Protein AF-A0A166DAB7-F1 (afdb_monomer_lite)

Organism: NCBI:txid1759441

Secondary structure (DSSP, 8-state):
----------PPPPP-PPPPP-------------------------------------PPP---------S---HHHHHHHHHHTT--HHHHHHHHHHHTS-HHHHHHHHHHHHHHHHHHHHH-PPP-PPP---HHHHHHHHHHHHHHHH-TT-S-SSSS-TT-HHHHHHHHHHHH-THHHH-HHHHHHHHHHHHHHHHHHHHHHHHHHHHTT-EEETTEEEEEETPPPHHHHHHHHHHTSS--TT-----HHHHHHHHHHHHHHHHSTTSS-TTHHHHHHHHHHHHHHHTTT-HHHHT-

Structure (mmCIF, N/CA/C/O backbone):
data_AF-A0A166DAB7-F1
#
_entry.id   AF-A0A166DAB7-F1
#
loop_
_atom_site.group_PDB
_atom_site.id
_atom_site.type_symbol
_atom_site.label_atom_id
_atom_site.label_alt_id
_atom_site.label_comp_id
_atom_site.label_asym_id
_atom_site.label_entity_id
_atom_site.label_seq_id
_atom_site.pdbx_PDB_ins_code
_atom_site.Cartn_x
_atom_site.Cartn_y
_atom_site.Cartn_z
_atom_site.occupancy
_atom_site.B_iso_or_equiv
_atom_site.auth_seq_id
_atom_site.auth_comp_id
_atom_site.auth_asym_id
_atom_site.auth_atom_id
_atom_site.pdbx_PDB_model_num
ATOM 1 N N . MET A 1 1 ? 28.870 68.381 8.280 1.00 47.88 1 MET A N 1
ATOM 2 C CA . MET A 1 1 ? 28.869 67.192 7.404 1.00 47.88 1 MET A CA 1
ATOM 3 C C . MET A 1 1 ? 29.005 66.021 8.346 1.00 47.88 1 MET A C 1
ATOM 5 O O . MET A 1 1 ? 30.114 65.591 8.625 1.00 47.88 1 MET A O 1
ATOM 9 N N . ASP A 1 2 ? 27.875 65.652 8.939 1.00 45.44 2 ASP A N 1
ATOM 10 C CA . ASP A 1 2 ? 27.768 64.558 9.894 1.00 45.44 2 ASP A CA 1
ATOM 11 C C . ASP A 1 2 ? 27.666 63.255 9.109 1.00 45.44 2 ASP A C 1
ATOM 13 O O . ASP A 1 2 ? 26.839 63.124 8.207 1.00 45.44 2 ASP A O 1
ATOM 17 N N . THR A 1 3 ? 28.579 62.334 9.389 1.00 57.06 3 THR A N 1
ATOM 18 C CA . THR A 1 3 ? 28.579 60.985 8.832 1.00 57.06 3 THR A CA 1
ATOM 19 C C . THR A 1 3 ? 27.852 60.071 9.806 1.00 57.06 3 THR A C 1
ATOM 21 O O . THR A 1 3 ? 28.373 59.788 10.884 1.00 57.06 3 THR A O 1
ATOM 24 N N . ASP A 1 4 ? 26.657 59.636 9.414 1.00 52.59 4 ASP A N 1
ATOM 25 C CA . ASP A 1 4 ? 25.873 58.618 10.107 1.00 52.59 4 ASP A CA 1
ATOM 26 C C . ASP A 1 4 ? 26.609 57.265 10.077 1.00 52.59 4 ASP A C 1
ATOM 28 O O . ASP A 1 4 ? 26.811 56.667 9.017 1.00 52.59 4 ASP A O 1
ATOM 32 N N . GLU A 1 5 ? 27.022 56.786 11.253 1.00 61.44 5 GLU A N 1
ATOM 33 C CA . GLU A 1 5 ? 27.499 55.417 11.470 1.00 61.44 5 GLU A CA 1
ATOM 34 C C . GLU A 1 5 ? 26.301 54.463 11.563 1.00 61.44 5 GLU A C 1
ATOM 36 O O . GLU A 1 5 ? 25.548 54.437 12.539 1.00 61.44 5 GLU A O 1
ATOM 41 N N . GLU A 1 6 ? 26.130 53.656 10.520 1.00 62.88 6 GLU A N 1
ATOM 42 C CA . GLU A 1 6 ? 25.093 52.639 10.409 1.00 62.88 6 GLU A CA 1
ATOM 43 C C . GLU A 1 6 ? 25.428 51.429 11.306 1.00 62.88 6 GLU A C 1
ATOM 45 O O . GLU A 1 6 ? 26.326 50.626 11.036 1.00 62.88 6 GLU A O 1
ATOM 50 N N . TYR A 1 7 ? 24.708 51.306 12.423 1.00 62.16 7 TYR A N 1
ATOM 51 C CA . TYR A 1 7 ? 24.860 50.227 13.400 1.00 62.16 7 TYR A CA 1
ATOM 52 C C . TYR A 1 7 ? 24.259 48.915 12.865 1.00 62.16 7 TYR A C 1
ATOM 54 O O . TYR A 1 7 ? 23.051 48.679 12.936 1.00 62.16 7 TYR A O 1
ATOM 62 N N . VAL A 1 8 ? 25.106 48.025 12.341 1.00 60.22 8 VAL A N 1
ATOM 63 C CA . VAL A 1 8 ? 24.708 46.680 11.892 1.00 60.22 8 VAL A CA 1
ATOM 64 C C . VAL A 1 8 ? 24.470 45.775 13.107 1.00 60.22 8 VAL A C 1
ATOM 66 O O . VAL A 1 8 ? 25.392 45.179 13.670 1.00 60.22 8 VAL A O 1
ATOM 69 N N . GLY A 1 9 ? 23.205 45.656 13.512 1.00 56.91 9 GLY A N 1
ATOM 70 C CA . GLY A 1 9 ? 22.758 44.743 14.562 1.00 56.91 9 GLY A CA 1
ATOM 71 C C . GLY A 1 9 ? 23.006 43.276 14.195 1.00 56.91 9 GLY A C 1
ATOM 72 O O . GLY A 1 9 ? 22.336 42.709 13.331 1.00 56.91 9 GLY A O 1
ATOM 73 N N . ARG A 1 10 ? 23.957 42.629 14.879 1.00 51.72 10 ARG A N 1
ATOM 74 C CA . ARG A 1 10 ? 24.145 41.173 14.819 1.00 51.72 10 ARG A CA 1
ATOM 75 C C . ARG A 1 10 ? 22.967 40.478 15.502 1.00 51.72 10 ARG A C 1
ATOM 77 O O . ARG A 1 10 ? 22.796 40.587 16.713 1.00 51.72 10 ARG A O 1
ATOM 84 N N . SER A 1 11 ? 22.181 39.739 14.721 1.00 62.31 11 SER A N 1
ATOM 85 C CA . SER A 1 11 ? 21.168 38.822 15.251 1.00 62.31 11 SER A CA 1
ATOM 86 C C . SER A 1 11 ? 21.823 37.731 16.113 1.00 62.31 11 SER A C 1
ATOM 88 O O . SER A 1 11 ? 22.851 37.181 15.706 1.00 62.31 11 SER A O 1
ATOM 90 N N . PRO A 1 12 ? 21.254 37.396 17.284 1.00 63.06 12 PRO A N 1
ATOM 91 C CA . PRO A 1 12 ? 21.764 36.328 18.131 1.00 63.06 12 PRO A CA 1
ATOM 92 C C . PRO A 1 12 ? 21.564 34.964 17.4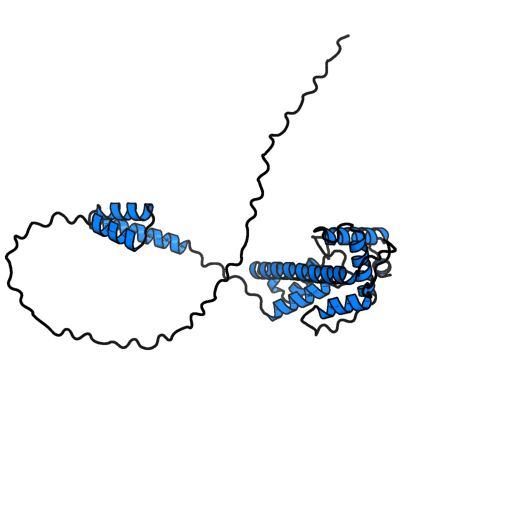60 1.00 63.06 12 PRO A C 1
ATOM 94 O O . PRO A 1 12 ? 20.488 34.648 16.951 1.00 63.06 12 PRO A O 1
ATOM 97 N N . SER A 1 13 ? 22.621 34.153 17.464 1.00 65.62 13 SER A N 1
ATOM 98 C CA . SER A 1 13 ? 22.597 32.784 16.954 1.00 65.62 13 SER A CA 1
ATOM 99 C C . SER A 1 13 ? 21.589 31.923 17.731 1.00 65.62 13 SER A C 1
ATOM 101 O O . SER A 1 13 ? 21.546 32.006 18.962 1.00 65.62 13 SER A O 1
ATOM 103 N N . PRO A 1 14 ? 20.803 31.069 17.052 1.00 65.12 14 PRO A N 1
ATOM 104 C CA . PRO A 1 14 ? 19.869 30.170 17.714 1.00 65.12 14 PRO A CA 1
ATOM 105 C C . PRO A 1 14 ? 20.603 29.124 18.577 1.00 65.12 14 PRO A C 1
ATOM 107 O O . PRO A 1 14 ? 21.706 28.695 18.221 1.00 65.12 14 PRO A O 1
ATOM 110 N N . PRO A 1 15 ? 20.001 28.696 19.702 1.00 61.12 15 PRO A N 1
ATOM 111 C CA . PRO A 1 15 ? 20.591 27.717 20.607 1.00 61.12 15 PRO A CA 1
ATOM 112 C C . PRO A 1 15 ? 20.787 26.369 19.902 1.00 61.12 15 PRO A C 1
ATOM 114 O O . PRO A 1 15 ? 19.860 25.815 19.308 1.00 61.12 15 PRO A O 1
ATOM 117 N N . GLN A 1 16 ? 22.008 25.839 19.979 1.00 58.28 16 GLN A N 1
ATOM 118 C CA . GLN A 1 16 ? 22.336 24.506 19.485 1.00 58.28 16 GLN A CA 1
ATOM 119 C C . GLN A 1 16 ? 21.667 23.452 20.372 1.00 58.28 16 GLN A C 1
ATOM 121 O O . GLN A 1 16 ? 22.007 23.299 21.544 1.00 58.28 16 GLN A O 1
ATOM 126 N N . ILE A 1 17 ? 20.706 22.727 19.802 1.00 57.97 17 ILE A N 1
ATOM 127 C CA . ILE A 1 17 ? 20.101 21.549 20.423 1.00 57.97 17 ILE A CA 1
ATOM 128 C C . ILE A 1 17 ? 21.101 20.389 20.271 1.00 57.97 17 ILE A C 1
ATOM 130 O O . ILE A 1 17 ? 21.516 20.111 19.143 1.00 57.97 17 ILE A O 1
ATOM 134 N N . PRO A 1 18 ? 21.515 19.714 21.359 1.00 54.66 18 PRO A N 1
ATOM 135 C CA . PRO A 1 18 ? 22.407 18.566 21.269 1.00 54.66 18 PRO A CA 1
ATOM 136 C C . PRO A 1 18 ? 21.747 17.438 20.470 1.00 54.66 18 PRO A C 1
ATOM 138 O O . PRO A 1 18 ? 20.581 17.102 20.681 1.00 54.66 18 PRO A O 1
ATOM 141 N N . ALA A 1 19 ? 22.512 16.868 19.538 1.00 47.38 19 ALA A N 1
ATOM 142 C CA . ALA A 1 19 ? 22.108 15.731 18.727 1.00 47.38 19 ALA A CA 1
ATOM 143 C C . ALA A 1 19 ? 21.716 14.557 19.635 1.00 47.38 19 ALA A C 1
ATOM 145 O O . ALA A 1 19 ? 22.540 14.043 20.393 1.00 47.38 19 ALA A O 1
ATOM 146 N N . ALA A 1 20 ? 20.449 14.149 19.565 1.00 47.34 20 ALA A N 1
ATOM 147 C CA . ALA A 1 20 ? 19.981 12.931 20.199 1.00 47.34 20 ALA A CA 1
ATOM 148 C C . ALA A 1 20 ? 20.721 11.747 19.564 1.00 47.34 20 ALA A C 1
ATOM 150 O O . ALA A 1 20 ? 20.604 11.503 18.365 1.00 47.34 20 ALA A O 1
ATOM 151 N N . SER A 1 21 ? 21.513 11.038 20.366 1.00 50.69 21 SER A N 1
ATOM 152 C CA . SER A 1 21 ? 22.129 9.778 19.976 1.00 50.69 21 SER A CA 1
ATOM 153 C C . SER A 1 21 ? 21.030 8.772 19.639 1.00 50.69 21 SER A C 1
ATOM 155 O O . SER A 1 21 ? 20.206 8.448 20.497 1.00 50.69 21 SER A O 1
ATOM 157 N N . GLU A 1 22 ? 21.025 8.298 18.394 1.00 41.12 22 GLU A N 1
ATOM 158 C CA . GLU A 1 22 ? 20.214 7.177 17.922 1.00 41.12 22 GLU A CA 1
ATOM 159 C C . GLU A 1 22 ? 20.521 5.940 18.773 1.00 41.12 22 GLU A C 1
ATOM 161 O O . GLU A 1 22 ? 21.519 5.247 18.581 1.00 41.12 22 GLU A O 1
ATOM 166 N N . ALA A 1 23 ? 19.658 5.672 19.750 1.00 47.78 23 ALA A N 1
ATOM 167 C CA . ALA A 1 23 ? 19.608 4.380 20.402 1.00 47.78 23 ALA A CA 1
ATOM 168 C C . ALA A 1 23 ? 19.087 3.366 19.374 1.00 47.78 23 ALA A C 1
ATOM 170 O O . ALA A 1 23 ? 17.917 3.401 18.987 1.00 47.78 23 ALA A O 1
ATOM 171 N N . GLN A 1 24 ? 19.976 2.485 18.917 1.00 41.03 24 GLN A N 1
ATOM 172 C CA . GLN A 1 24 ? 19.619 1.273 18.190 1.00 41.03 24 GLN A CA 1
ATOM 173 C C . GLN A 1 24 ? 18.681 0.436 19.069 1.00 41.03 24 GLN A C 1
ATOM 175 O O . GLN A 1 24 ? 19.107 -0.199 20.031 1.00 41.03 24 GLN A O 1
ATOM 180 N N . LEU A 1 25 ? 17.388 0.467 18.749 1.00 42.28 25 LEU A N 1
ATOM 181 C CA . LEU A 1 25 ? 16.420 -0.499 19.251 1.00 42.28 25 LEU A CA 1
ATOM 182 C C . LEU A 1 25 ? 16.575 -1.775 18.428 1.00 42.28 25 LEU A C 1
ATOM 184 O O . LEU A 1 25 ? 16.094 -1.874 17.300 1.00 42.28 25 LEU A O 1
ATOM 188 N N . ASP A 1 26 ? 17.300 -2.719 19.015 1.00 39.75 26 ASP A N 1
ATOM 189 C CA . ASP A 1 26 ? 17.431 -4.098 18.570 1.00 39.75 26 ASP A CA 1
ATOM 190 C C . ASP A 1 26 ? 16.083 -4.814 18.770 1.00 39.75 26 ASP A C 1
ATOM 192 O O . ASP A 1 26 ? 15.707 -5.190 19.882 1.00 39.75 26 ASP A O 1
ATOM 196 N N . PHE A 1 27 ? 15.297 -4.907 17.696 1.00 37.94 27 PHE A N 1
ATOM 197 C CA . PHE A 1 27 ? 14.036 -5.648 17.657 1.00 37.94 27 PHE A CA 1
ATOM 198 C C . PHE A 1 27 ? 14.359 -7.110 17.335 1.00 37.94 27 PHE A C 1
ATOM 200 O O . PHE A 1 27 ? 14.261 -7.551 16.192 1.00 37.94 27 PHE A O 1
ATOM 207 N N . SER A 1 28 ? 14.799 -7.852 18.349 1.00 46.03 28 SER A N 1
ATOM 208 C CA . SER A 1 28 ? 14.914 -9.304 18.263 1.00 46.03 28 SER A CA 1
ATOM 209 C C . SER A 1 28 ? 13.534 -9.947 18.422 1.00 46.03 28 SER A C 1
ATOM 211 O O . SER A 1 28 ? 12.758 -9.629 19.328 1.00 46.03 28 SER A O 1
ATOM 213 N N . ASP A 1 29 ? 13.244 -10.843 17.483 1.00 40.75 29 ASP A N 1
ATOM 214 C CA . ASP A 1 29 ? 12.047 -11.664 17.365 1.00 40.75 29 ASP A CA 1
ATOM 215 C C . ASP A 1 29 ? 11.617 -12.281 18.701 1.00 40.75 29 ASP A C 1
ATOM 217 O O . ASP A 1 29 ? 12.241 -13.198 19.233 1.00 40.75 29 ASP A O 1
ATOM 221 N N . THR A 1 30 ? 10.494 -11.800 19.233 1.00 45.81 30 THR A N 1
ATOM 222 C CA . THR A 1 30 ? 9.748 -12.519 20.265 1.00 45.81 30 THR A CA 1
ATOM 223 C C . THR A 1 30 ? 8.667 -13.327 19.559 1.00 45.81 30 THR A C 1
ATOM 225 O O . THR A 1 30 ? 7.592 -12.817 19.241 1.00 45.81 30 THR A O 1
ATOM 228 N N . GLU A 1 31 ? 8.968 -14.596 19.283 1.00 42.34 31 GLU A N 1
ATOM 229 C CA . GLU A 1 31 ? 7.985 -15.579 18.838 1.00 42.34 31 GLU A CA 1
ATOM 230 C C . GLU A 1 31 ? 6.869 -15.702 19.887 1.00 42.34 31 GLU A C 1
ATOM 232 O O . GLU A 1 31 ? 6.986 -16.390 20.905 1.00 42.34 31 GLU A O 1
ATOM 237 N N . HIS A 1 32 ? 5.744 -15.030 19.646 1.00 41.69 32 HIS A N 1
ATOM 238 C CA . HIS A 1 32 ? 4.522 -15.273 20.395 1.00 41.69 32 HIS A CA 1
ATOM 239 C C . HIS A 1 32 ? 3.917 -16.605 19.948 1.00 41.69 32 HIS A C 1
ATOM 241 O O . HIS A 1 32 ? 3.110 -16.691 19.022 1.00 41.69 32 HIS A O 1
ATOM 247 N N . SER A 1 33 ? 4.328 -17.655 20.661 1.00 45.50 33 SER A N 1
ATOM 248 C CA . SER A 1 33 ? 3.690 -18.966 20.686 1.00 45.50 33 SER A CA 1
ATOM 249 C C . SER A 1 33 ? 2.179 -18.799 20.866 1.00 45.50 33 SER A C 1
ATOM 251 O O . SER A 1 33 ? 1.674 -18.429 21.930 1.00 45.50 33 SER A O 1
ATOM 253 N N . SER A 1 34 ? 1.455 -19.035 19.776 1.00 43.66 34 SER A N 1
ATOM 254 C CA . SER A 1 34 ? 0.002 -18.976 19.714 1.00 43.66 34 SER A CA 1
ATOM 255 C C . SER A 1 34 ? -0.566 -20.187 20.452 1.00 43.66 34 SER A C 1
ATOM 257 O O . SER A 1 34 ? -0.801 -21.241 19.863 1.00 43.66 34 SER A O 1
ATOM 259 N N . ARG A 1 35 ? -0.777 -20.060 21.766 1.00 38.34 35 ARG A N 1
ATOM 260 C CA . ARG A 1 35 ? -1.589 -21.016 22.528 1.00 38.34 35 ARG A CA 1
ATOM 261 C C . ARG A 1 35 ? -3.044 -20.897 22.077 1.00 38.34 35 ARG A C 1
ATOM 263 O O . ARG A 1 35 ? -3.807 -20.082 22.582 1.00 38.34 35 ARG A O 1
ATOM 270 N N . SER A 1 36 ? -3.399 -21.743 21.117 1.00 43.12 36 SER A N 1
ATOM 271 C CA . SER A 1 36 ? -4.766 -22.152 20.806 1.00 43.12 36 SER A CA 1
ATOM 272 C C . SER A 1 36 ? -5.427 -22.695 22.078 1.00 43.12 36 SER A C 1
ATOM 274 O O . SER A 1 36 ? -5.184 -23.837 22.469 1.00 43.12 36 SER A O 1
ATOM 276 N N . LEU A 1 37 ? -6.250 -21.877 22.734 1.00 40.97 37 LEU A N 1
ATOM 277 C CA . LEU A 1 37 ? -7.196 -22.344 23.742 1.00 40.97 37 LEU A CA 1
ATOM 278 C C . LEU A 1 37 ? -8.473 -22.765 23.017 1.00 40.97 37 LEU A C 1
ATOM 280 O O . LEU A 1 37 ? -9.257 -21.937 22.559 1.00 40.97 37 LEU A O 1
ATOM 284 N N . SER A 1 38 ? -8.635 -24.075 22.875 1.00 45.56 38 SER A N 1
ATOM 285 C CA . SER A 1 38 ? -9.865 -24.702 22.408 1.00 45.56 38 SER A CA 1
ATOM 286 C C . SER A 1 38 ? -11.028 -24.369 23.359 1.00 45.56 38 SER A C 1
ATOM 288 O O . SER A 1 38 ? -10.825 -24.352 24.575 1.00 45.56 38 SER A O 1
ATOM 290 N N . PRO A 1 39 ? -12.250 -24.142 22.848 1.00 49.06 39 PRO A N 1
ATOM 291 C CA . PRO A 1 39 ? -13.422 -23.917 23.681 1.00 49.06 39 PRO A CA 1
ATOM 292 C C . PRO A 1 39 ? -13.922 -25.258 24.229 1.00 49.06 39 PRO A C 1
ATOM 294 O O . PRO A 1 39 ? -14.596 -26.024 23.543 1.00 49.06 39 PRO A O 1
ATOM 297 N N . SER A 1 40 ? -13.575 -25.561 25.476 1.00 45.31 40 SER A N 1
ATOM 298 C CA . SER A 1 40 ? -14.168 -26.666 26.227 1.00 45.31 40 SER A CA 1
ATOM 299 C C . SER A 1 40 ? -15.573 -26.283 26.703 1.00 45.31 40 SER A C 1
ATOM 301 O O . SER A 1 40 ? -15.733 -25.514 27.646 1.00 45.31 40 SER A O 1
ATOM 303 N N . HIS A 1 41 ? -16.565 -26.801 25.977 1.00 43.03 41 HIS A N 1
ATOM 304 C CA . HIS A 1 41 ? -17.805 -27.420 26.461 1.00 43.03 41 HIS A CA 1
ATOM 305 C C . HIS A 1 41 ? -18.219 -27.064 27.907 1.00 43.03 41 HIS A C 1
ATOM 307 O O . HIS A 1 41 ? -17.783 -27.692 28.869 1.00 43.03 41 HIS A O 1
ATOM 313 N N . LEU A 1 42 ? -19.109 -26.079 28.050 1.00 45.69 42 LEU A N 1
ATOM 314 C CA . LEU A 1 42 ? -19.932 -25.888 29.247 1.00 45.69 42 LEU A CA 1
ATOM 315 C C . LEU A 1 42 ? -21.240 -26.654 29.040 1.00 45.69 42 LEU A C 1
ATOM 317 O O . LEU A 1 42 ? -22.221 -26.092 28.567 1.00 45.69 42 LEU A O 1
ATOM 321 N N . ASP A 1 43 ? -21.225 -27.944 29.363 1.00 44.94 43 ASP A N 1
ATOM 322 C CA . ASP A 1 43 ? -22.434 -28.725 29.617 1.00 44.94 43 ASP A CA 1
ATOM 323 C C . ASP A 1 43 ? -22.323 -29.329 31.019 1.00 44.94 43 ASP A C 1
ATOM 325 O O . ASP A 1 43 ? -21.289 -29.889 31.381 1.00 44.94 43 ASP A O 1
ATOM 329 N N . GLY A 1 44 ? -23.396 -29.213 31.804 1.00 40.66 44 GLY A N 1
ATOM 330 C CA . GLY A 1 44 ? -23.569 -29.983 33.038 1.00 40.66 44 GLY A CA 1
ATOM 331 C C . GLY A 1 44 ? -23.391 -29.222 34.353 1.00 40.66 44 GLY A C 1
ATOM 332 O O . GLY A 1 44 ? -22.541 -29.575 35.166 1.00 40.66 44 GLY A O 1
ATOM 333 N N . LEU A 1 45 ? -24.272 -28.257 34.643 1.00 43.22 45 LEU A N 1
ATOM 334 C CA . LEU A 1 45 ? -24.602 -27.911 36.033 1.00 43.22 45 LEU A CA 1
ATOM 335 C C . LEU A 1 45 ? -25.483 -29.025 36.625 1.00 43.22 45 LEU A C 1
ATOM 337 O O . LEU A 1 45 ? -26.702 -28.900 36.716 1.00 43.22 45 LEU A O 1
ATOM 341 N N . ALA A 1 46 ? -24.852 -30.136 37.006 1.00 44.44 46 ALA A N 1
ATOM 342 C CA . ALA A 1 46 ? -25.459 -31.122 37.886 1.00 44.44 46 ALA A CA 1
ATOM 343 C C . ALA A 1 46 ? -25.330 -30.627 39.333 1.00 44.44 46 ALA A C 1
ATOM 345 O O . ALA A 1 46 ? -24.237 -30.526 39.890 1.00 44.44 46 ALA A O 1
ATOM 346 N N . VAL A 1 47 ? -26.477 -30.308 39.927 1.00 54.00 47 VAL A N 1
ATOM 347 C CA . VAL A 1 47 ? -26.666 -30.052 41.355 1.00 54.00 47 VAL A CA 1
ATOM 348 C C . VAL A 1 47 ? -26.283 -31.324 42.120 1.00 54.00 47 VAL A C 1
ATOM 350 O O . VAL A 1 47 ? -27.081 -32.250 42.229 1.00 54.00 47 VAL A O 1
ATOM 353 N N . GLN A 1 48 ? -25.051 -31.397 42.628 1.00 44.44 48 GLN A N 1
ATOM 354 C CA . GLN A 1 48 ? -24.678 -32.386 43.637 1.00 44.44 48 GLN A CA 1
ATOM 355 C C . GLN A 1 48 ? -24.932 -31.787 45.018 1.00 44.44 48 GLN A C 1
ATOM 357 O O . GLN A 1 48 ? -24.263 -30.846 45.447 1.00 44.44 48 GLN A O 1
ATOM 362 N N . GLY A 1 49 ? -25.950 -32.334 45.684 1.00 53.81 49 GLY A N 1
ATOM 363 C CA . GLY A 1 49 ? -26.218 -32.105 47.093 1.00 53.81 49 GLY A CA 1
ATOM 364 C C . GLY A 1 49 ? -25.028 -32.565 47.924 1.00 53.81 49 GLY A C 1
ATOM 365 O O . GLY A 1 49 ? -24.659 -33.737 47.900 1.00 53.81 49 GLY A O 1
ATOM 366 N N . LEU A 1 50 ? -24.424 -31.621 48.641 1.00 51.19 50 LEU A N 1
ATOM 367 C CA . LEU A 1 50 ? -23.462 -31.927 49.684 1.00 51.19 50 LEU A CA 1
ATOM 368 C C . LEU A 1 50 ? -24.238 -32.300 50.941 1.00 51.19 50 LEU A C 1
ATOM 370 O O . LEU A 1 50 ? -24.843 -31.461 51.608 1.00 51.19 50 LEU A O 1
ATOM 374 N N . ASP A 1 51 ? -24.219 -33.601 51.185 1.00 46.78 51 ASP A N 1
ATOM 375 C CA . ASP A 1 51 ? -24.677 -34.274 52.382 1.00 46.78 51 ASP A CA 1
ATOM 376 C C . ASP A 1 51 ? -23.831 -33.802 53.579 1.00 46.78 51 ASP A C 1
ATOM 378 O O . ASP A 1 51 ? -22.618 -34.016 53.649 1.00 46.78 51 ASP A O 1
ATOM 382 N N . LEU A 1 52 ? -24.476 -33.081 54.495 1.00 53.38 52 LEU A N 1
ATOM 383 C CA . LEU A 1 52 ? -23.922 -32.624 55.767 1.00 53.38 52 LEU A CA 1
ATOM 384 C C . LEU A 1 52 ? -24.059 -33.760 56.787 1.00 53.38 52 LEU A C 1
ATOM 386 O O . LEU A 1 52 ? -24.893 -33.705 57.689 1.00 53.38 52 LEU A O 1
ATOM 390 N N . SER A 1 53 ? -23.238 -34.800 56.650 1.00 56.06 53 SER A N 1
ATOM 391 C CA . SER A 1 53 ? -23.126 -35.838 57.675 1.00 56.06 53 SER A CA 1
ATOM 392 C C . SER A 1 53 ? -22.157 -35.399 58.772 1.00 56.06 53 SER A C 1
ATOM 394 O O . SER A 1 53 ? -20.933 -35.483 58.652 1.00 56.06 53 SER A O 1
ATOM 396 N N . ASP A 1 54 ? -22.784 -34.894 59.824 1.00 55.84 54 ASP A N 1
ATOM 397 C CA . ASP A 1 54 ? -22.415 -34.909 61.233 1.00 55.84 54 ASP A CA 1
ATOM 398 C C . ASP A 1 54 ? -21.223 -35.822 61.610 1.00 55.84 54 ASP A C 1
ATOM 400 O O . ASP A 1 54 ? -21.247 -37.048 61.488 1.00 55.84 54 ASP A O 1
ATOM 404 N N . SER A 1 55 ? -20.158 -35.207 62.117 1.00 55.22 55 SER A N 1
ATOM 405 C CA . SER A 1 55 ? -19.133 -35.883 62.912 1.00 55.22 55 SER A CA 1
ATOM 406 C C . SER A 1 55 ? -18.723 -34.963 64.048 1.00 55.22 55 SER A C 1
ATOM 408 O O . SER A 1 55 ? -17.680 -34.303 64.032 1.00 55.22 55 SER A O 1
ATOM 410 N N . ALA A 1 56 ? -19.599 -34.930 65.050 1.00 59.03 56 ALA A N 1
ATOM 411 C CA . ALA A 1 56 ? -19.339 -34.432 66.386 1.00 59.03 56 ALA A CA 1
ATOM 412 C C . ALA A 1 56 ? -18.115 -35.136 67.002 1.00 59.03 56 ALA A C 1
ATOM 414 O O . ALA A 1 56 ? -18.207 -36.212 67.593 1.00 59.03 56 ALA A O 1
ATOM 415 N N . ARG A 1 57 ? -16.943 -34.504 66.888 1.00 55.34 57 ARG A N 1
ATOM 416 C CA . ARG A 1 57 ? -15.766 -34.841 67.694 1.00 55.34 57 ARG A CA 1
ATOM 417 C C . ARG A 1 57 ? -15.651 -33.819 68.819 1.00 55.34 57 ARG A C 1
ATOM 419 O O . ARG A 1 57 ? -15.039 -32.766 68.672 1.00 55.34 57 ARG A O 1
ATOM 426 N N . SER A 1 58 ? -16.296 -34.143 69.933 1.00 56.47 58 SER A N 1
ATOM 427 C CA . SER A 1 58 ? -16.270 -33.383 71.180 1.00 56.47 58 SER A CA 1
ATOM 428 C C . SER A 1 58 ? -14.860 -33.380 71.777 1.00 56.47 58 SER A C 1
ATOM 430 O O . SER A 1 58 ? -14.444 -34.342 72.423 1.00 56.47 58 SER A O 1
ATOM 432 N N . THR A 1 59 ? -14.105 -32.305 71.562 1.00 61.47 59 THR A N 1
ATOM 433 C CA . THR A 1 59 ? -12.877 -32.011 72.310 1.00 61.47 59 THR A CA 1
ATOM 434 C C . THR A 1 59 ? -13.234 -31.359 73.655 1.00 61.47 59 THR A C 1
ATOM 436 O O . THR A 1 59 ? -14.010 -30.401 73.670 1.00 61.47 59 THR A O 1
ATOM 439 N N . PRO A 1 60 ? -12.692 -31.832 74.797 1.00 54.72 60 PRO A N 1
ATOM 440 C CA . PRO A 1 60 ? -12.990 -31.264 76.109 1.00 54.72 60 PRO A CA 1
ATOM 441 C C . PRO A 1 60 ? -12.442 -29.841 76.236 1.00 54.72 60 PRO A C 1
ATOM 443 O O . PRO A 1 60 ? -11.270 -29.578 75.964 1.00 54.72 60 PRO A O 1
ATOM 446 N N . GLY A 1 61 ? -13.317 -28.929 76.657 1.00 54.34 61 GLY A N 1
ATOM 447 C CA . GLY A 1 61 ? -13.039 -27.509 76.804 1.00 54.34 61 GLY A CA 1
ATOM 448 C C . GLY A 1 61 ? -12.008 -27.208 77.888 1.00 54.34 61 GLY A C 1
ATOM 449 O O . GLY A 1 61 ? -12.260 -27.377 79.078 1.00 54.34 61 GLY A O 1
ATOM 450 N N . LEU A 1 62 ? -10.876 -26.650 77.464 1.00 52.16 62 LEU A N 1
ATOM 451 C CA . LEU A 1 62 ? -10.094 -25.748 78.297 1.00 52.16 62 LEU A CA 1
ATOM 452 C C . LEU A 1 62 ? -10.838 -24.412 78.336 1.00 52.16 62 LEU A C 1
ATOM 454 O O . LEU A 1 62 ? -10.995 -23.746 77.313 1.00 52.16 62 LEU A O 1
ATOM 458 N N . ILE A 1 63 ? -11.318 -24.052 79.526 1.00 57.16 63 ILE A N 1
ATOM 459 C CA . ILE A 1 63 ? -11.973 -22.780 79.848 1.00 57.16 63 ILE A CA 1
ATOM 460 C C . ILE A 1 63 ? -10.925 -21.669 79.698 1.00 57.16 63 ILE A C 1
ATOM 462 O O . ILE A 1 63 ? -10.283 -21.228 80.647 1.00 57.16 63 ILE A O 1
ATOM 466 N N . GLY A 1 64 ? -10.691 -21.267 78.452 1.00 53.88 64 GLY A N 1
ATOM 467 C CA . GLY A 1 64 ? -9.856 -20.137 78.099 1.00 53.88 64 GLY A CA 1
ATOM 468 C C . GLY A 1 64 ? -10.626 -18.862 78.390 1.00 53.88 64 GLY A C 1
ATOM 469 O O . GLY A 1 64 ? -11.670 -18.613 77.791 1.00 53.88 64 GLY A O 1
ATOM 470 N N . HIS A 1 65 ? -10.111 -18.063 79.320 1.00 55.00 65 HIS A N 1
ATOM 471 C CA . HIS A 1 65 ? -10.598 -16.725 79.625 1.00 55.00 65 HIS A CA 1
ATOM 472 C C . HIS A 1 65 ? -10.977 -15.973 78.343 1.00 55.00 65 HIS A C 1
ATOM 474 O O . HIS A 1 65 ? -10.110 -15.635 77.533 1.00 55.00 65 HIS A O 1
ATOM 480 N N . SER A 1 66 ? -12.276 -15.708 78.180 1.00 55.47 66 SER A N 1
ATOM 481 C CA . SER A 1 66 ? -12.829 -14.866 77.122 1.00 55.47 66 SER A CA 1
ATOM 482 C C . SER A 1 66 ? -12.298 -13.445 77.303 1.00 55.47 66 SER A C 1
ATOM 484 O O . SER A 1 66 ? -12.933 -12.584 77.917 1.00 55.47 66 SER A O 1
ATOM 486 N N . ARG A 1 67 ? -11.082 -13.204 76.803 1.00 62.09 67 ARG A N 1
ATOM 487 C CA . ARG A 1 67 ? -10.522 -11.865 76.662 1.00 62.09 67 ARG A CA 1
ATOM 488 C C . ARG A 1 67 ? -11.492 -11.092 75.784 1.00 62.09 67 ARG A C 1
ATOM 490 O O . ARG A 1 67 ? -11.726 -11.482 74.641 1.00 62.09 67 ARG A O 1
ATOM 497 N N . LYS A 1 68 ? -12.058 -10.013 76.336 1.00 58.97 68 LYS A N 1
ATOM 498 C CA . LYS A 1 68 ? -12.796 -8.991 75.587 1.00 58.97 68 LYS A CA 1
ATOM 499 C C . LYS A 1 68 ? -12.005 -8.712 74.309 1.00 58.97 68 LYS A C 1
ATOM 501 O O . LYS A 1 68 ? -10.883 -8.208 74.386 1.00 58.97 68 LYS A O 1
ATOM 506 N N . ARG A 1 69 ? -12.537 -9.137 73.158 1.00 56.88 69 ARG A N 1
ATOM 507 C CA . ARG A 1 69 ? -11.906 -8.891 71.861 1.00 56.88 69 ARG A CA 1
ATOM 508 C C . ARG A 1 69 ? -11.748 -7.377 71.757 1.00 56.88 69 ARG A C 1
ATOM 510 O O . ARG A 1 69 ? -12.730 -6.653 71.915 1.00 56.88 69 ARG A O 1
ATOM 517 N N . ARG A 1 70 ? -10.505 -6.902 71.608 1.00 59.09 70 ARG A N 1
ATOM 518 C CA . ARG A 1 70 ? -10.241 -5.493 71.291 1.00 59.09 70 ARG A CA 1
ATOM 519 C C . ARG A 1 70 ? -11.092 -5.136 70.072 1.00 59.09 70 ARG A C 1
ATOM 521 O O . ARG A 1 70 ? -11.262 -5.990 69.203 1.00 59.09 70 ARG A O 1
ATOM 528 N N . ALA A 1 71 ? -11.641 -3.920 70.062 1.00 61.47 71 ALA A N 1
ATOM 529 C CA . ALA A 1 71 ? -12.393 -3.375 68.937 1.00 61.47 71 ALA A CA 1
ATOM 530 C C . ALA A 1 71 ? -11.718 -3.792 67.621 1.00 61.47 71 ALA A C 1
ATOM 532 O O . ALA A 1 71 ? -10.500 -3.671 67.505 1.00 61.47 71 ALA A O 1
ATOM 533 N N . ASN A 1 72 ? -12.502 -4.402 66.727 1.00 69.25 72 ASN A N 1
ATOM 534 C CA . ASN A 1 72 ? -12.050 -5.140 65.550 1.00 69.25 72 ASN A CA 1
ATOM 535 C C . ASN A 1 72 ? -11.233 -4.249 64.602 1.00 69.25 72 ASN A C 1
ATOM 537 O O . ASN A 1 72 ? -11.769 -3.688 63.652 1.00 69.25 72 ASN A O 1
ATOM 541 N N . ASP A 1 73 ? -9.935 -4.136 64.855 1.00 85.12 73 ASP A N 1
ATOM 542 C CA . ASP A 1 73 ? -8.998 -3.497 63.945 1.00 85.12 73 ASP A CA 1
ATOM 543 C C . ASP A 1 73 ? -8.849 -4.376 62.694 1.00 85.12 73 ASP A C 1
ATOM 545 O O . ASP A 1 73 ? -8.211 -5.432 62.712 1.00 85.12 73 ASP A O 1
ATOM 549 N N . MET A 1 74 ? -9.507 -3.964 61.611 1.00 90.94 74 MET A N 1
ATOM 550 C CA . MET A 1 74 ? -9.511 -4.670 60.328 1.00 90.94 74 MET A CA 1
ATOM 551 C C . MET A 1 74 ? -8.313 -4.294 59.439 1.00 90.94 74 MET A C 1
ATOM 553 O O . MET A 1 74 ? -8.196 -4.814 58.326 1.00 90.94 74 MET A O 1
ATOM 557 N N . THR A 1 75 ? -7.399 -3.432 59.901 1.00 93.19 75 THR A N 1
ATOM 558 C CA . THR A 1 75 ? -6.279 -2.931 59.084 1.00 93.19 75 THR A CA 1
ATOM 559 C C . THR A 1 75 ? -5.360 -4.053 58.605 1.00 93.19 75 THR A C 1
ATOM 561 O O . THR A 1 75 ? -5.050 -4.119 57.416 1.00 93.19 75 THR A O 1
ATOM 564 N N . GLN A 1 76 ? -4.996 -5.001 59.477 1.00 91.81 76 GLN A N 1
ATOM 565 C CA . GLN A 1 76 ? -4.146 -6.144 59.107 1.00 91.81 76 GLN A CA 1
ATOM 566 C C . GLN A 1 76 ? -4.789 -7.011 58.014 1.00 91.81 76 GLN A C 1
ATOM 568 O O . GLN A 1 76 ? -4.115 -7.449 57.077 1.00 91.81 76 GLN A O 1
ATOM 573 N N . PHE A 1 77 ? -6.103 -7.228 58.110 1.00 91.69 77 PHE A N 1
ATOM 574 C CA . PHE A 1 77 ? -6.858 -7.991 57.119 1.00 91.69 77 PHE A CA 1
ATOM 575 C C . PHE A 1 77 ? -6.939 -7.250 55.777 1.00 91.69 77 PHE A C 1
ATOM 577 O O . PHE A 1 77 ? -6.727 -7.856 54.722 1.00 91.69 77 PHE A O 1
ATOM 584 N N . ALA A 1 78 ? -7.171 -5.934 55.800 1.00 94.00 78 ALA A N 1
ATOM 585 C CA . ALA A 1 78 ? -7.158 -5.101 54.600 1.00 94.00 78 ALA A CA 1
ATOM 586 C C . ALA A 1 78 ? -5.777 -5.051 53.933 1.00 94.00 78 ALA A C 1
ATOM 588 O O . ALA A 1 78 ? -5.690 -5.171 52.712 1.00 94.00 78 ALA A O 1
ATOM 589 N N . GLU A 1 79 ? -4.685 -4.953 54.697 1.00 94.81 79 GLU A N 1
ATOM 590 C CA . GLU A 1 79 ? -3.326 -5.002 54.145 1.00 94.81 79 GLU A CA 1
ATOM 591 C C . GLU A 1 79 ? -2.996 -6.342 53.491 1.00 94.81 79 GLU A C 1
ATOM 593 O O . GLU A 1 79 ? -2.317 -6.386 52.459 1.00 94.81 79 GLU A O 1
ATOM 598 N N . HIS A 1 80 ? -3.425 -7.441 54.110 1.00 93.50 80 HIS A N 1
ATOM 599 C CA . HIS A 1 80 ? -3.263 -8.773 53.543 1.00 93.50 80 HIS A CA 1
ATOM 600 C C . HIS A 1 80 ? -4.069 -8.907 52.242 1.00 93.50 80 HIS A C 1
ATOM 602 O O . HIS A 1 80 ? -3.520 -9.298 51.211 1.00 93.50 80 HIS A O 1
ATOM 608 N N . SER A 1 81 ? -5.331 -8.473 52.251 1.00 91.69 81 SER A N 1
ATOM 609 C CA . SER A 1 81 ? -6.216 -8.504 51.079 1.00 91.69 81 SER A CA 1
ATOM 610 C C . SER A 1 81 ? -5.694 -7.631 49.932 1.00 91.69 81 SER A C 1
ATOM 612 O O . SER A 1 81 ? -5.651 -8.075 48.784 1.00 91.69 81 SER A O 1
ATOM 614 N N . ALA A 1 82 ? -5.206 -6.422 50.231 1.00 93.75 82 ALA A N 1
ATOM 615 C CA . ALA A 1 82 ? -4.613 -5.527 49.240 1.00 93.75 82 ALA A CA 1
ATOM 616 C C . ALA A 1 82 ? -3.372 -6.132 48.573 1.00 93.75 82 ALA A C 1
ATOM 618 O O . ALA A 1 82 ? -3.185 -5.963 47.367 1.00 93.75 82 ALA A O 1
ATOM 619 N N . ARG A 1 83 ? -2.538 -6.854 49.336 1.00 91.75 83 ARG A N 1
ATOM 620 C CA . ARG A 1 83 ? -1.377 -7.578 48.798 1.00 91.75 83 ARG A CA 1
ATOM 621 C C . ARG A 1 83 ? -1.797 -8.739 47.901 1.00 91.75 83 ARG A C 1
ATOM 623 O O . ARG A 1 83 ? -1.252 -8.865 46.808 1.00 91.75 83 ARG A O 1
ATOM 630 N N . ASN A 1 84 ? -2.785 -9.527 48.319 1.00 90.81 84 ASN A N 1
ATOM 631 C CA . ASN A 1 84 ? -3.262 -10.681 47.551 1.00 90.81 84 ASN A CA 1
ATOM 632 C C . ASN A 1 84 ? -3.854 -10.271 46.194 1.00 90.81 84 ASN A C 1
ATOM 634 O O . ASN A 1 84 ? -3.555 -10.895 45.179 1.00 90.81 84 ASN A O 1
ATOM 638 N N . VAL A 1 85 ? -4.626 -9.179 46.157 1.00 93.94 85 VAL A N 1
ATOM 639 C CA . VAL A 1 85 ? -5.219 -8.634 44.917 1.00 93.94 85 VAL A CA 1
ATOM 640 C C . VAL A 1 85 ? -4.240 -7.714 44.166 1.00 93.94 85 VAL A C 1
ATOM 642 O O . VAL A 1 85 ? -4.543 -7.221 43.083 1.00 93.94 85 VAL A O 1
ATOM 645 N N . LYS A 1 86 ? -3.030 -7.500 44.706 1.00 95.50 86 LYS A N 1
ATOM 646 C CA . LYS A 1 86 ? -1.981 -6.641 44.129 1.00 95.50 86 LYS A CA 1
ATOM 647 C C . LYS A 1 86 ? -2.473 -5.212 43.848 1.00 95.50 86 LYS A C 1
ATOM 649 O O . LYS A 1 86 ? -2.185 -4.636 42.798 1.00 95.50 86 LYS A O 1
ATOM 654 N N . LEU A 1 87 ? -3.215 -4.623 44.790 1.00 93.69 87 LEU A N 1
ATOM 655 C CA . LEU A 1 87 ? -3.678 -3.237 44.683 1.00 93.69 87 LEU A CA 1
ATOM 656 C C . LEU A 1 87 ? -2.490 -2.268 44.578 1.00 93.69 87 LEU A C 1
ATOM 658 O O . LEU A 1 87 ? -1.513 -2.367 45.322 1.00 93.69 87 LEU A O 1
ATOM 662 N N . LYS A 1 88 ? -2.601 -1.280 43.679 1.00 97.25 88 LYS A N 1
ATOM 663 C CA . LYS A 1 88 ? -1.640 -0.168 43.574 1.00 97.25 88 LYS A CA 1
ATOM 664 C C . LYS A 1 88 ? -1.582 0.622 44.897 1.00 97.25 88 LYS A C 1
ATOM 666 O O . LYS A 1 88 ? -2.589 0.656 45.609 1.00 97.25 88 LYS A O 1
ATOM 671 N N . PRO A 1 89 ? -0.477 1.333 45.204 1.00 96.75 89 PRO A N 1
ATOM 672 C CA . PRO A 1 89 ? -0.312 2.052 46.474 1.00 96.75 89 PRO A CA 1
ATOM 673 C C . PRO A 1 89 ? -1.485 2.972 46.851 1.00 96.75 89 PRO A C 1
ATOM 675 O O . PRO A 1 89 ? -1.947 2.928 47.986 1.00 96.75 89 PRO A O 1
ATOM 678 N N . HIS A 1 90 ? -2.042 3.720 45.889 1.00 96.31 90 HIS A N 1
ATOM 679 C CA . HIS A 1 90 ? -3.225 4.561 46.119 1.00 96.31 90 HIS A CA 1
ATOM 680 C C . HIS A 1 90 ? -4.468 3.743 46.513 1.00 96.31 90 HIS A C 1
ATOM 682 O O . HIS A 1 90 ? -5.217 4.134 47.402 1.00 96.31 90 HIS A O 1
ATOM 688 N N . GLY A 1 91 ? -4.710 2.603 45.858 1.00 93.56 91 GLY A N 1
ATOM 689 C CA . GLY A 1 91 ? -5.843 1.729 46.182 1.00 93.56 91 GLY A CA 1
ATOM 690 C C . GLY A 1 91 ? -5.690 1.075 47.554 1.00 93.56 91 GLY A C 1
ATOM 691 O O . GLY A 1 91 ? -6.662 0.950 48.291 1.00 93.56 91 GLY A O 1
ATOM 692 N N . ARG A 1 92 ? -4.453 0.725 47.930 1.00 95.88 92 ARG A N 1
ATOM 693 C CA . ARG A 1 92 ? -4.131 0.217 49.269 1.00 95.88 92 ARG A CA 1
ATOM 694 C C . ARG A 1 92 ? -4.384 1.267 50.354 1.00 95.88 92 ARG A C 1
ATOM 696 O O . ARG A 1 92 ? -4.990 0.924 51.362 1.00 95.88 92 ARG A O 1
ATOM 703 N N . ALA A 1 93 ? -3.944 2.512 50.155 1.00 96.81 93 ALA A N 1
ATOM 704 C CA . ALA A 1 93 ? -4.180 3.600 51.109 1.00 96.81 93 ALA A CA 1
ATOM 705 C C . ALA A 1 93 ? -5.684 3.839 51.324 1.00 96.81 93 ALA A C 1
ATOM 707 O O . ALA A 1 93 ? -6.150 3.805 52.459 1.00 96.81 93 ALA A O 1
ATOM 708 N N . ALA A 1 94 ? -6.455 3.936 50.234 1.00 95.31 94 ALA A N 1
ATOM 709 C CA . ALA A 1 94 ? -7.907 4.100 50.298 1.00 95.31 94 ALA A CA 1
ATOM 710 C C . ALA A 1 94 ? -8.614 2.939 51.026 1.00 95.31 94 ALA A C 1
ATOM 712 O O . ALA A 1 94 ? -9.542 3.173 51.795 1.00 95.31 94 ALA A O 1
ATOM 713 N N . LEU A 1 95 ? -8.166 1.691 50.828 1.00 95.69 95 LEU A N 1
ATOM 714 C CA . LEU A 1 95 ? -8.726 0.534 51.533 1.00 95.69 95 LEU A CA 1
ATOM 715 C C . LEU A 1 95 ? -8.420 0.567 53.040 1.00 95.69 95 LEU A C 1
ATOM 717 O O . LEU A 1 95 ? -9.263 0.181 53.845 1.00 95.69 95 LEU A O 1
ATOM 721 N N . LEU A 1 96 ? -7.231 1.031 53.433 1.00 95.88 96 LEU A N 1
ATOM 722 C CA . LEU A 1 96 ? -6.883 1.180 54.848 1.00 95.88 96 LEU A CA 1
ATOM 723 C C . LEU A 1 96 ? -7.679 2.298 55.514 1.00 95.88 96 LEU A C 1
ATOM 725 O O . LEU A 1 96 ? -8.135 2.125 56.642 1.00 95.88 96 LEU A O 1
ATOM 729 N N . ASP A 1 97 ? -7.898 3.409 54.818 1.00 95.69 97 ASP A N 1
ATOM 730 C CA . ASP A 1 97 ? -8.752 4.480 55.326 1.00 95.69 97 ASP A CA 1
ATOM 731 C C . ASP A 1 97 ? -10.213 4.027 55.441 1.00 95.69 97 ASP A C 1
ATOM 733 O O . ASP A 1 97 ? -10.847 4.297 56.457 1.00 95.69 97 ASP A O 1
ATOM 737 N N . PHE A 1 98 ? -10.703 3.212 54.500 1.00 95.75 98 PHE A N 1
ATOM 738 C CA . PHE A 1 98 ? -12.025 2.585 54.587 1.00 95.75 98 PHE A CA 1
ATOM 739 C C . PHE A 1 98 ? -12.204 1.724 55.849 1.00 95.75 98 PHE A C 1
ATOM 741 O O . PHE A 1 98 ? -13.265 1.763 56.467 1.00 95.75 98 PHE A O 1
ATOM 748 N N . THR A 1 99 ? -11.174 0.984 56.286 1.00 95.44 99 THR A N 1
ATOM 749 C CA . THR A 1 99 ? -11.277 0.153 57.506 1.00 95.44 99 THR A CA 1
ATOM 750 C C . THR A 1 99 ? -11.389 0.938 58.809 1.00 95.44 99 THR A C 1
ATOM 752 O O . THR A 1 99 ? -11.788 0.359 59.817 1.00 95.44 99 THR A O 1
ATOM 755 N N . LYS A 1 100 ? -11.039 2.229 58.802 1.00 93.94 100 LYS A N 1
ATOM 756 C CA . LYS A 1 100 ? -11.133 3.104 59.979 1.00 93.94 100 LYS A CA 1
ATOM 757 C C . LYS A 1 100 ? -12.517 3.740 60.133 1.00 93.94 100 LYS A C 1
ATOM 759 O O . LYS A 1 100 ? -12.787 4.306 61.184 1.00 93.94 100 LYS A O 1
ATOM 764 N N . LEU A 1 101 ? -13.349 3.678 59.092 1.00 93.44 101 LEU A N 1
ATOM 765 C CA . LEU A 1 101 ? -14.699 4.238 59.082 1.00 93.44 101 LEU A CA 1
ATOM 766 C C . LEU A 1 101 ? -15.668 3.354 59.869 1.00 93.44 101 LEU A C 1
ATOM 768 O O . LEU A 1 101 ? -15.545 2.124 59.855 1.00 93.44 101 LEU A O 1
ATOM 772 N N . ASP A 1 102 ? -16.680 3.967 60.475 1.00 92.81 102 ASP A N 1
ATOM 773 C CA . ASP A 1 102 ? -17.753 3.230 61.137 1.00 92.81 102 ASP A CA 1
ATOM 774 C C . ASP A 1 102 ? -18.658 2.520 60.117 1.00 92.81 102 ASP A C 1
ATOM 776 O O . ASP A 1 102 ? -18.766 2.901 58.953 1.00 92.81 102 ASP A O 1
ATOM 780 N N . SER A 1 103 ? -19.369 1.473 60.546 1.00 92.62 103 SER A N 1
ATOM 781 C CA . SER A 1 103 ? -20.259 0.693 59.666 1.00 92.62 103 SER A CA 1
ATOM 782 C C . SER A 1 103 ? -21.224 1.531 58.793 1.00 92.62 103 SER A C 1
ATOM 784 O O . SER A 1 103 ? -21.342 1.234 57.600 1.00 92.62 103 SER A O 1
ATOM 786 N N . PRO A 1 104 ? -21.936 2.559 59.308 1.00 93.94 104 PRO A N 1
ATOM 787 C CA . PRO A 1 104 ? -22.747 3.438 58.460 1.00 93.94 104 PRO A CA 1
ATOM 788 C C . PRO A 1 104 ? -21.922 4.231 57.439 1.00 93.94 104 PRO A C 1
ATOM 790 O O . PRO A 1 104 ? -22.334 4.326 56.284 1.00 93.94 104 PRO A O 1
ATOM 793 N N . GLU A 1 105 ? -20.757 4.746 57.823 1.00 91.31 105 GLU A N 1
ATOM 794 C CA . GLU A 1 105 ? -19.869 5.510 56.941 1.00 91.31 105 GLU A CA 1
ATOM 795 C C . GLU A 1 105 ? -19.292 4.630 55.827 1.00 91.31 105 GLU A C 1
ATOM 797 O O . GLU A 1 105 ? -19.265 5.037 54.666 1.00 91.31 105 GLU A O 1
ATOM 802 N N . GLN A 1 106 ? -18.930 3.382 56.141 1.00 94.12 106 GLN A N 1
ATOM 803 C CA . GLN A 1 106 ? -18.501 2.387 55.157 1.00 94.12 106 GLN A CA 1
ATOM 804 C C . GLN A 1 106 ? -19.581 2.135 54.096 1.00 94.12 106 GLN A C 1
ATOM 806 O O . GLN A 1 106 ? -19.277 2.061 52.905 1.00 94.12 106 GLN A O 1
ATOM 811 N N . ARG A 1 107 ? -20.859 2.037 54.493 1.00 95.06 107 ARG A N 1
ATOM 812 C CA . ARG A 1 107 ? -21.968 1.873 53.536 1.00 95.06 107 ARG A CA 1
ATOM 813 C C . ARG A 1 107 ? -22.090 3.070 52.594 1.00 95.06 107 ARG A C 1
ATOM 815 O O . ARG A 1 107 ? -22.239 2.868 51.391 1.00 95.06 107 ARG A O 1
ATOM 822 N N . VAL A 1 108 ? -21.984 4.291 53.122 1.00 91.88 108 VAL A N 1
ATOM 823 C CA . VAL A 1 108 ? -22.012 5.523 52.315 1.00 91.88 108 VAL A CA 1
ATOM 824 C C . VAL A 1 108 ? -20.814 5.579 51.366 1.00 91.88 108 VAL A C 1
ATOM 826 O O . VAL A 1 108 ? -20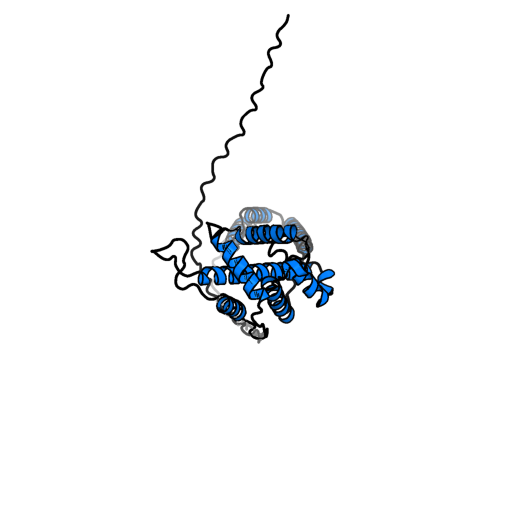.985 5.862 50.182 1.00 91.88 108 VAL A O 1
ATOM 829 N N . PHE A 1 109 ? -19.617 5.239 51.848 1.00 93.88 109 PHE A N 1
ATOM 830 C CA . PHE A 1 109 ? -18.404 5.194 51.032 1.00 93.88 109 PHE A CA 1
ATOM 831 C C . PHE A 1 109 ? -18.531 4.199 49.870 1.00 93.88 109 PHE A C 1
ATOM 833 O O . PHE A 1 109 ? -18.227 4.543 48.727 1.00 93.88 109 PHE A O 1
ATOM 840 N N . MET A 1 110 ? -19.022 2.983 50.135 1.00 96.31 110 MET A N 1
ATOM 841 C CA . MET A 1 110 ? -19.265 1.984 49.087 1.00 96.31 110 MET A CA 1
ATOM 842 C C . MET A 1 110 ? -20.297 2.473 48.069 1.00 96.31 110 MET A C 1
ATOM 844 O O . MET A 1 110 ? -20.059 2.346 46.870 1.00 96.31 110 MET A O 1
ATOM 848 N N . ALA A 1 111 ? -21.407 3.066 48.526 1.00 95.06 111 ALA A N 1
ATOM 849 C CA . ALA A 1 111 ? -22.432 3.615 47.641 1.00 95.06 111 ALA A CA 1
ATOM 850 C C . ALA A 1 111 ? -21.868 4.724 46.735 1.00 95.06 111 ALA A C 1
ATOM 852 O O . ALA A 1 111 ? -22.086 4.695 45.527 1.00 95.06 111 ALA A O 1
ATOM 853 N N . ALA A 1 112 ? -21.073 5.648 47.286 1.00 93.38 112 ALA A N 1
ATOM 854 C CA . ALA A 1 112 ? -20.431 6.714 46.517 1.00 93.38 112 ALA A CA 1
ATOM 855 C C . ALA A 1 112 ? -19.455 6.167 45.460 1.00 93.38 112 ALA A C 1
ATOM 857 O O . ALA A 1 112 ? -19.454 6.614 44.313 1.00 93.38 112 ALA A O 1
ATOM 858 N N . HIS A 1 113 ? -18.641 5.171 45.818 1.00 93.50 113 HIS A N 1
ATOM 859 C CA . HIS A 1 113 ? -17.721 4.537 44.874 1.00 93.50 113 HIS A CA 1
ATOM 860 C C . HIS A 1 113 ? -18.436 3.716 43.796 1.00 93.50 113 HIS A C 1
ATOM 862 O O . HIS A 1 113 ? -17.965 3.694 42.659 1.00 93.50 113 HIS A O 1
ATOM 868 N N . LEU A 1 114 ? -19.559 3.076 44.130 1.00 96.00 114 LEU A N 1
ATOM 869 C CA . LEU A 1 114 ? -20.393 2.358 43.170 1.00 96.00 114 LEU A CA 1
ATOM 870 C C . LEU A 1 114 ? -21.035 3.321 42.163 1.00 96.00 114 LEU A C 1
ATOM 872 O O . LEU A 1 114 ? -20.972 3.060 40.967 1.00 96.00 114 LEU A O 1
ATOM 876 N N . LEU A 1 115 ? -21.565 4.459 42.624 1.00 94.38 115 LEU A N 1
ATOM 877 C CA . LEU A 1 115 ? -22.102 5.507 41.746 1.00 94.38 115 LEU A CA 1
ATOM 878 C C . LEU A 1 115 ? -21.020 6.075 40.823 1.00 94.38 115 LEU A C 1
ATOM 880 O O . LEU A 1 115 ? -21.210 6.132 39.616 1.00 94.38 115 LEU A O 1
ATOM 884 N N . LYS A 1 116 ? -19.834 6.384 41.360 1.00 92.44 116 LYS A N 1
ATOM 885 C CA . LYS A 1 116 ? -18.687 6.825 40.551 1.00 92.44 116 LYS A CA 1
ATOM 886 C C . LYS A 1 116 ? -18.236 5.771 39.533 1.00 92.44 116 LYS A C 1
ATOM 888 O O . LYS A 1 116 ? -17.718 6.109 38.471 1.00 92.44 116 LYS A O 1
ATOM 893 N N . PHE A 1 117 ? -18.356 4.487 39.870 1.00 95.25 117 PHE A N 1
ATOM 894 C CA . PHE A 1 117 ? -18.078 3.404 38.930 1.00 95.25 117 PHE A CA 1
ATOM 895 C C . PHE A 1 117 ? -19.132 3.352 37.820 1.00 95.25 117 PHE A C 1
ATOM 897 O O . PHE A 1 117 ? -18.756 3.202 36.663 1.00 95.25 117 PHE A O 1
ATOM 904 N N . GLN A 1 118 ? -20.411 3.538 38.156 1.00 93.44 118 GLN A N 1
ATOM 905 C CA . GLN A 1 118 ? -21.504 3.620 37.189 1.00 93.44 118 GLN A CA 1
ATOM 906 C C . GLN A 1 118 ? -21.332 4.814 36.238 1.00 93.44 118 GLN A C 1
ATOM 908 O O . GLN A 1 118 ? -21.386 4.616 35.033 1.00 93.44 118 GLN A O 1
ATOM 913 N N . GLU A 1 119 ? -20.994 6.004 36.748 1.00 92.88 119 GLU A N 1
ATOM 914 C CA . GLU A 1 119 ? -20.681 7.184 35.919 1.00 92.88 119 GLU A CA 1
ATOM 915 C C . GLU A 1 119 ? -19.558 6.884 34.916 1.00 92.88 119 GLU A C 1
ATOM 917 O O . GLU A 1 119 ? -19.681 7.150 33.724 1.00 92.88 119 GLU A O 1
ATOM 922 N N . LYS A 1 120 ? -18.474 6.247 35.376 1.00 93.81 120 LYS A N 1
ATOM 923 C CA . LYS A 1 120 ? -17.377 5.830 34.491 1.00 93.81 120 LYS A CA 1
ATOM 924 C C . LYS A 1 120 ? -17.784 4.744 33.505 1.00 93.81 120 LYS A C 1
ATOM 926 O O . LYS A 1 120 ? -17.212 4.675 32.426 1.00 93.81 120 LYS A O 1
ATOM 931 N N . GLN A 1 121 ? -18.708 3.866 33.880 1.00 91.38 121 GLN A N 1
ATOM 932 C CA . GLN A 1 121 ? -19.233 2.843 32.986 1.00 91.38 121 GLN A CA 1
ATOM 933 C C . GLN A 1 121 ? -20.121 3.463 31.901 1.00 91.38 121 GLN A C 1
ATOM 935 O O . GLN A 1 121 ? -20.059 3.014 30.761 1.00 91.38 121 GLN A O 1
ATOM 940 N N . ASP A 1 122 ? -20.866 4.518 32.226 1.00 86.81 122 ASP A N 1
ATOM 941 C CA . ASP A 1 122 ? -21.647 5.293 31.260 1.00 86.81 122 ASP A CA 1
ATOM 942 C C . ASP A 1 122 ? -20.734 6.102 30.313 1.00 86.81 122 ASP A C 1
ATOM 944 O O . ASP A 1 122 ? -21.050 6.266 29.133 1.00 86.81 122 ASP A O 1
ATOM 948 N N . GLU A 1 123 ? -19.561 6.541 30.790 1.00 91.38 123 GLU A N 1
ATOM 949 C CA . GLU A 1 123 ? -18.499 7.143 29.962 1.00 91.38 123 GLU A CA 1
ATOM 950 C C . GLU A 1 123 ? -17.772 6.129 29.058 1.00 91.38 123 GLU A C 1
ATOM 952 O O . GLU A 1 123 ? -17.160 6.517 28.057 1.00 91.38 123 GLU A O 1
ATOM 957 N N . LEU A 1 124 ? -17.806 4.829 29.386 1.00 88.81 124 LEU A N 1
ATOM 958 C CA . LEU A 1 124 ? -17.221 3.789 28.542 1.00 88.81 124 LEU A CA 1
ATOM 959 C C . LEU A 1 124 ? -18.095 3.592 27.305 1.00 88.81 124 LEU A C 1
ATOM 961 O O . LEU A 1 124 ? -18.952 2.712 27.237 1.00 88.81 124 LEU A O 1
ATOM 965 N N . HIS A 1 125 ? -17.822 4.379 26.270 1.00 80.75 125 HIS A N 1
ATOM 966 C CA . HIS A 1 125 ? -18.316 4.058 24.945 1.00 80.75 125 HIS A CA 1
ATOM 967 C C . HIS A 1 125 ? -17.773 2.685 24.531 1.00 80.75 125 HIS A C 1
ATOM 969 O O . HIS A 1 125 ? -16.563 2.448 24.651 1.00 80.75 125 HIS A O 1
ATOM 975 N N . PRO A 1 126 ? -18.632 1.768 24.043 1.00 80.12 126 PRO A N 1
ATOM 976 C CA . PRO A 1 126 ? -18.144 0.527 23.471 1.00 80.12 126 PRO A CA 1
ATOM 977 C C . PRO A 1 126 ? -17.123 0.890 22.386 1.00 80.12 126 PRO A C 1
ATOM 979 O O . PRO A 1 126 ? -17.389 1.808 21.600 1.00 80.12 126 PRO A O 1
ATOM 982 N N . PRO A 1 127 ? -15.947 0.232 22.359 1.00 79.25 127 PRO A N 1
ATOM 983 C CA . PRO A 1 127 ? -14.934 0.533 21.362 1.00 79.25 127 PRO A CA 1
ATOM 984 C C . PRO A 1 127 ? -15.591 0.449 19.991 1.00 79.25 127 PRO A C 1
ATOM 986 O O . PRO A 1 127 ? -16.270 -0.537 19.690 1.00 79.25 127 PRO A O 1
ATOM 989 N N . GLU A 1 128 ? -15.450 1.510 19.194 1.00 83.88 128 GLU A N 1
ATOM 990 C CA . GLU A 1 128 ? -16.076 1.552 17.882 1.00 83.88 128 GLU A CA 1
ATOM 991 C C . GLU A 1 128 ? -15.625 0.326 17.093 1.00 83.88 128 GLU A C 1
ATOM 993 O O . GLU A 1 128 ? -14.435 0.158 16.818 1.00 83.88 128 GLU A O 1
ATOM 998 N N . VAL A 1 129 ? -16.573 -0.554 16.765 1.00 86.69 129 VAL A N 1
ATOM 999 C CA . VAL A 1 129 ? -16.260 -1.770 16.020 1.00 86.69 129 VAL A CA 1
ATOM 1000 C C . VAL A 1 129 ? -15.671 -1.334 14.676 1.00 86.69 129 VAL A C 1
ATOM 1002 O O . VAL A 1 129 ? -16.351 -0.618 13.929 1.00 86.69 129 VAL A O 1
ATOM 1005 N N . PRO A 1 130 ? -14.413 -1.698 14.359 1.00 90.19 130 PRO A N 1
ATOM 1006 C CA . PRO A 1 130 ? -13.801 -1.290 13.108 1.00 90.19 130 PRO A CA 1
ATOM 1007 C C . PRO A 1 130 ? -14.604 -1.875 11.949 1.00 90.19 130 PRO A C 1
ATOM 1009 O O . PRO A 1 130 ? -15.013 -3.036 11.984 1.00 90.19 130 PRO A O 1
ATOM 1012 N N . PHE A 1 131 ? -14.824 -1.076 10.906 1.00 95.00 131 PHE A N 1
ATOM 1013 C CA . PHE A 1 131 ? -15.508 -1.560 9.714 1.00 95.00 131 PHE A CA 1
ATOM 1014 C C . PHE A 1 131 ? -14.691 -2.683 9.061 1.00 95.00 131 PHE A C 1
ATOM 1016 O O . PHE A 1 131 ? -13.541 -2.483 8.658 1.00 95.00 131 PHE A O 1
ATOM 1023 N N . ILE A 1 132 ? -15.288 -3.868 8.932 1.00 96.38 132 ILE A N 1
ATOM 1024 C CA . ILE A 1 132 ? -14.639 -5.031 8.326 1.00 96.38 132 ILE A CA 1
ATOM 1025 C C . ILE A 1 132 ? -14.929 -5.029 6.823 1.00 96.38 132 ILE A C 1
ATOM 1027 O O . ILE A 1 132 ? -16.065 -5.208 6.390 1.00 96.38 132 ILE A O 1
ATOM 1031 N N . LEU A 1 133 ? -13.887 -4.852 6.005 1.00 97.44 133 LEU A N 1
ATOM 1032 C CA . LEU A 1 133 ? -14.008 -4.927 4.547 1.00 97.44 133 LEU A CA 1
ATOM 1033 C C . LEU A 1 133 ? -14.393 -6.353 4.120 1.00 97.44 133 LEU A C 1
ATOM 1035 O O . LEU A 1 133 ? -13.712 -7.316 4.484 1.00 97.44 133 LEU A O 1
ATOM 1039 N N . SER A 1 134 ? -15.424 -6.486 3.284 1.00 97.38 134 SER A N 1
ATOM 1040 C CA . SER A 1 134 ? -15.775 -7.770 2.668 1.00 97.38 134 SER A CA 1
ATOM 1041 C C . SER A 1 134 ? -14.661 -8.270 1.741 1.00 97.38 134 SER A C 1
ATOM 1043 O O . SER A 1 134 ? -13.936 -7.479 1.129 1.00 97.38 134 SER A O 1
ATOM 1045 N N . GLU A 1 135 ? -14.529 -9.590 1.600 1.00 96.75 135 GLU A N 1
ATOM 1046 C CA . GLU A 1 135 ? -13.464 -10.193 0.785 1.00 96.75 135 GLU A CA 1
ATOM 1047 C C . GLU A 1 135 ? -13.569 -9.792 -0.694 1.00 96.75 135 GLU A C 1
ATOM 1049 O O . GLU A 1 135 ? -12.582 -9.429 -1.333 1.00 96.75 135 GLU A O 1
ATOM 1054 N N . THR A 1 136 ? -14.796 -9.718 -1.213 1.00 96.62 136 THR A N 1
ATOM 1055 C CA . THR A 1 136 ? -15.090 -9.215 -2.561 1.00 96.62 136 THR A CA 1
ATOM 1056 C C . THR A 1 136 ? -14.562 -7.796 -2.776 1.00 96.62 136 THR A C 1
ATOM 1058 O O . THR A 1 136 ? -14.002 -7.495 -3.835 1.00 96.62 136 THR A O 1
ATOM 1061 N N . MET A 1 137 ? -14.716 -6.915 -1.783 1.00 97.50 137 MET A N 1
ATOM 1062 C CA . MET A 1 137 ? -14.216 -5.546 -1.873 1.00 97.50 137 MET A CA 1
ATOM 1063 C C . MET A 1 137 ? -12.690 -5.504 -1.777 1.00 97.50 137 MET A C 1
ATOM 1065 O O . MET A 1 137 ? -12.064 -4.795 -2.563 1.00 97.50 137 MET A O 1
ATOM 1069 N N . LYS A 1 138 ? -12.069 -6.302 -0.896 1.00 97.00 138 LYS A N 1
ATOM 1070 C CA . LYS A 1 138 ? -10.599 -6.405 -0.819 1.00 97.00 138 LYS A CA 1
ATOM 1071 C C . LYS A 1 138 ? -9.993 -6.842 -2.153 1.00 97.00 138 LYS A C 1
ATOM 1073 O O . LYS A 1 138 ? -9.074 -6.180 -2.629 1.00 97.00 138 LYS A O 1
ATOM 1078 N N . ASN A 1 139 ? -10.537 -7.890 -2.771 1.00 95.69 139 ASN A N 1
ATOM 1079 C CA . ASN A 1 139 ? -10.067 -8.403 -4.061 1.00 95.69 139 ASN A CA 1
ATOM 1080 C C . ASN A 1 139 ? -10.247 -7.377 -5.184 1.00 95.69 139 ASN A C 1
ATOM 1082 O O . ASN A 1 139 ? -9.381 -7.228 -6.047 1.00 95.69 139 ASN A O 1
ATOM 1086 N N . PHE A 1 140 ? -11.346 -6.619 -5.160 1.00 96.31 140 PHE A N 1
ATOM 1087 C CA . PHE A 1 140 ? -11.553 -5.547 -6.127 1.00 96.31 140 PHE A CA 1
ATOM 1088 C C . PHE A 1 140 ? -10.596 -4.370 -5.926 1.00 96.31 140 PHE A C 1
ATOM 1090 O O . PHE A 1 140 ? -10.092 -3.842 -6.919 1.00 96.31 140 PHE A O 1
ATOM 1097 N N . ILE A 1 141 ? -10.339 -3.956 -4.679 1.00 97.19 141 ILE A N 1
ATOM 1098 C CA . ILE A 1 141 ? -9.345 -2.921 -4.363 1.00 97.19 141 ILE A CA 1
ATOM 1099 C C . ILE A 1 141 ? -7.978 -3.369 -4.871 1.00 97.19 141 ILE A C 1
ATOM 1101 O O . ILE A 1 141 ? -7.304 -2.589 -5.537 1.00 97.19 141 ILE A O 1
ATOM 1105 N N . ASP A 1 142 ? -7.603 -4.626 -4.624 1.00 96.25 142 ASP A N 1
ATOM 1106 C CA . ASP A 1 142 ? -6.320 -5.176 -5.056 1.00 96.25 142 ASP A CA 1
ATOM 1107 C C . ASP A 1 142 ? -6.176 -5.131 -6.581 1.00 96.25 142 ASP A C 1
ATOM 1109 O O . ASP A 1 142 ? -5.314 -4.418 -7.099 1.00 96.25 142 ASP A O 1
ATOM 1113 N N . LYS A 1 143 ? -7.128 -5.743 -7.300 1.00 95.62 143 LYS A N 1
ATOM 1114 C CA . LYS A 1 143 ? -7.207 -5.724 -8.769 1.00 95.62 143 LYS A CA 1
ATOM 1115 C C . LYS A 1 143 ? -7.154 -4.296 -9.320 1.00 95.62 143 LYS A C 1
ATOM 1117 O O . LYS A 1 143 ? -6.370 -3.997 -10.216 1.00 95.62 143 LYS A O 1
ATOM 1122 N N . THR A 1 144 ? -7.968 -3.393 -8.777 1.00 96.38 144 THR A N 1
ATOM 1123 C CA . THR A 1 144 ? -8.048 -1.999 -9.245 1.00 96.38 144 THR A CA 1
ATOM 1124 C C . THR A 1 144 ? -6.746 -1.247 -8.996 1.00 96.38 144 THR A C 1
ATOM 1126 O O . THR A 1 144 ? -6.282 -0.528 -9.880 1.00 96.38 144 THR A O 1
ATOM 1129 N N . SER A 1 145 ? -6.146 -1.417 -7.819 1.00 96.69 145 SER A N 1
ATOM 1130 C CA . SER A 1 145 ? -4.882 -0.774 -7.463 1.00 96.69 145 SER A CA 1
ATOM 1131 C C . SER A 1 145 ? -3.737 -1.239 -8.364 1.00 96.69 145 SER A C 1
ATOM 1133 O O . SER A 1 145 ? -2.977 -0.397 -8.843 1.00 96.69 145 SER A O 1
ATOM 1135 N N . PHE A 1 146 ? -3.682 -2.534 -8.690 1.00 96.44 146 PHE A N 1
ATOM 1136 C CA . PHE A 1 146 ? -2.719 -3.076 -9.638 1.00 96.44 146 PHE A CA 1
ATOM 1137 C C . PHE A 1 146 ? -2.883 -2.445 -11.025 1.00 96.44 146 PHE A C 1
ATOM 1139 O O . PHE A 1 146 ? -1.931 -1.852 -11.533 1.00 96.44 146 PHE A O 1
ATOM 1146 N N . TYR A 1 147 ? -4.103 -2.450 -11.586 1.00 95.38 147 TYR A N 1
ATOM 1147 C CA . TYR A 1 147 ? -4.385 -1.813 -12.883 1.00 95.38 147 TYR A CA 1
ATOM 1148 C C . TYR A 1 147 ? -3.990 -0.335 -12.922 1.00 95.38 147 TYR A C 1
ATOM 1150 O O . TYR A 1 147 ? -3.486 0.129 -13.943 1.00 95.38 147 TYR A O 1
ATOM 1158 N N . MET A 1 148 ? -4.219 0.420 -11.842 1.00 95.56 148 MET A N 1
ATOM 1159 C CA . MET A 1 148 ? -3.833 1.834 -11.812 1.00 95.56 148 MET A CA 1
ATOM 1160 C C . MET A 1 148 ? -2.321 2.023 -11.874 1.00 95.56 148 MET A C 1
ATOM 1162 O O . MET A 1 148 ? -1.862 2.949 -12.536 1.00 95.56 148 MET A O 1
ATOM 1166 N N . VAL A 1 149 ? -1.550 1.157 -11.212 1.00 95.81 149 VAL A N 1
ATOM 1167 C CA . VAL A 1 149 ? -0.084 1.237 -11.210 1.00 95.81 149 VAL A CA 1
ATOM 1168 C C . VAL A 1 149 ? 0.496 0.828 -12.567 1.00 95.81 149 VAL A C 1
ATOM 1170 O O . VAL A 1 149 ? 1.403 1.490 -13.065 1.00 95.81 149 VAL A O 1
ATOM 1173 N N . ILE A 1 150 ? -0.035 -0.205 -13.218 1.00 95.12 150 ILE A N 1
ATOM 1174 C CA . ILE A 1 150 ? 0.475 -0.618 -14.538 1.00 95.12 150 ILE A CA 1
ATOM 1175 C C . ILE A 1 150 ? -0.056 0.242 -15.695 1.00 95.12 150 ILE A C 1
ATOM 1177 O O . ILE A 1 150 ? 0.418 0.110 -16.820 1.00 95.12 150 ILE A O 1
ATOM 1181 N N . SER A 1 151 ? -1.024 1.129 -15.444 1.00 94.56 151 SER A N 1
ATOM 1182 C CA . SER A 1 151 ? -1.627 1.952 -16.492 1.00 94.56 151 SER A CA 1
ATOM 1183 C C . SER A 1 151 ? -0.591 2.882 -17.148 1.00 94.56 151 SER A C 1
ATOM 1185 O O . SER A 1 151 ? -0.032 3.757 -16.474 1.00 94.56 151 SER A O 1
ATOM 1187 N N . PRO A 1 152 ? -0.362 2.781 -18.470 1.00 94.12 152 PRO A N 1
ATOM 1188 C CA . PRO A 1 152 ? 0.617 3.618 -19.163 1.00 94.12 152 PRO A CA 1
ATOM 1189 C C . PRO A 1 152 ? 0.179 5.087 -19.260 1.00 94.12 152 PRO A C 1
ATOM 1191 O O . PRO A 1 152 ? 1.015 5.979 -19.390 1.00 94.12 152 PRO A O 1
ATOM 1194 N N . SER A 1 153 ? -1.125 5.360 -19.148 1.00 91.94 153 SER A N 1
ATOM 1195 C CA . SER A 1 153 ? -1.713 6.705 -19.228 1.00 91.94 153 SER A CA 1
ATOM 1196 C C . SER A 1 153 ? -1.657 7.492 -17.915 1.00 91.94 153 SER A C 1
ATOM 1198 O O . SER A 1 153 ? -2.159 8.618 -17.843 1.00 91.94 153 SER A O 1
ATOM 1200 N N . LEU A 1 154 ? -1.067 6.918 -16.864 1.00 94.00 154 LEU A N 1
ATOM 1201 C CA . LEU A 1 154 ? -1.076 7.511 -15.537 1.00 94.00 154 LEU A CA 1
ATOM 1202 C C . LEU A 1 154 ? -0.214 8.795 -15.478 1.00 94.00 154 LEU A C 1
ATOM 1204 O O . LEU A 1 154 ? 0.989 8.728 -15.766 1.00 94.00 154 LEU A O 1
ATOM 1208 N N . PRO A 1 155 ? -0.776 9.951 -15.059 1.00 93.44 155 PRO A N 1
ATOM 1209 C CA . PRO A 1 155 ? -0.026 11.203 -14.930 1.00 93.44 155 PRO A CA 1
ATOM 1210 C C . PRO A 1 155 ? 1.042 11.142 -13.837 1.00 93.44 155 PRO A C 1
ATOM 1212 O O . PRO A 1 155 ? 2.150 11.624 -14.045 1.00 93.44 155 PRO A O 1
ATOM 1215 N N . ALA A 1 156 ? 0.692 10.565 -12.686 1.00 95.12 156 ALA A N 1
ATOM 1216 C CA . ALA A 1 156 ? 1.531 10.499 -11.499 1.00 95.12 156 ALA A CA 1
ATOM 1217 C C . ALA A 1 156 ? 1.198 9.254 -10.664 1.00 95.12 156 ALA A C 1
ATOM 1219 O O . ALA A 1 156 ? 0.029 8.891 -10.486 1.00 95.12 156 ALA A O 1
ATOM 1220 N N . TYR A 1 157 ? 2.239 8.620 -10.133 1.00 95.25 157 TYR A N 1
ATOM 1221 C CA . TYR A 1 157 ? 2.191 7.448 -9.262 1.00 95.25 157 TYR A CA 1
ATOM 1222 C C . TYR A 1 157 ? 1.934 7.791 -7.802 1.00 95.25 157 TYR A C 1
ATOM 1224 O O . TYR A 1 157 ? 1.408 6.951 -7.059 1.00 95.25 157 TYR A O 1
ATOM 1232 N N . THR A 1 158 ? 2.343 8.984 -7.375 1.00 93.94 158 THR A N 1
ATOM 1233 C CA . THR A 1 158 ? 2.232 9.449 -5.995 1.00 93.94 158 THR A CA 1
ATOM 1234 C C . THR A 1 158 ? 1.625 10.847 -5.907 1.00 93.94 158 THR A C 1
ATOM 1236 O O . THR A 1 158 ? 1.468 11.556 -6.899 1.00 93.94 158 THR A O 1
ATOM 1239 N N . GLY A 1 159 ? 1.266 11.237 -4.683 1.00 86.56 159 GLY A N 1
ATOM 1240 C CA . GLY A 1 159 ? 0.813 12.587 -4.371 1.00 86.56 159 GLY A CA 1
ATOM 1241 C C . GLY A 1 159 ? -0.677 12.839 -4.594 1.00 86.56 159 GLY A C 1
ATOM 1242 O O . GLY A 1 159 ? -1.477 11.927 -4.797 1.00 86.56 159 GLY A O 1
ATOM 1243 N N . THR A 1 160 ? -1.023 14.120 -4.507 1.00 79.44 160 THR A N 1
ATOM 1244 C CA . THR A 1 160 ? -2.385 14.674 -4.557 1.00 79.44 160 THR A CA 1
ATOM 1245 C C . THR A 1 160 ? -2.713 15.308 -5.910 1.00 79.44 160 THR A C 1
ATOM 1247 O O . THR A 1 160 ? -3.668 16.073 -6.025 1.00 79.44 160 THR A O 1
ATOM 1250 N N . ALA A 1 161 ? -1.905 15.032 -6.938 1.00 78.81 161 ALA A N 1
ATOM 1251 C CA . ALA A 1 161 ? -2.175 15.514 -8.284 1.00 78.81 161 ALA A CA 1
ATOM 1252 C C . ALA A 1 161 ? -3.524 14.975 -8.777 1.00 78.81 161 ALA A C 1
ATOM 1254 O O . ALA A 1 161 ? -3.854 13.812 -8.535 1.00 78.81 161 ALA A O 1
ATOM 1255 N N . LYS A 1 162 ? -4.271 15.809 -9.511 1.00 77.50 162 LYS A N 1
ATOM 1256 C CA . LYS A 1 162 ? -5.521 15.381 -10.142 1.00 77.50 162 LYS A CA 1
ATOM 1257 C C . LYS A 1 162 ? -5.261 14.184 -11.056 1.00 77.50 162 LYS A C 1
ATOM 1259 O O . LYS A 1 162 ? -4.315 14.199 -11.846 1.00 77.50 162 LYS A O 1
ATOM 1264 N N . ASN A 1 163 ? -6.133 13.187 -10.991 1.00 82.62 163 ASN A N 1
ATOM 1265 C CA . ASN A 1 163 ? -6.042 11.924 -11.721 1.00 82.62 163 ASN A CA 1
ATOM 1266 C C . ASN A 1 163 ? -4.812 11.071 -11.358 1.00 82.62 163 ASN A C 1
ATOM 1268 O O . ASN A 1 163 ? -4.345 10.284 -12.186 1.00 82.62 163 ASN A O 1
ATOM 1272 N N . CYS A 1 164 ? -4.265 11.198 -10.144 1.00 90.25 164 CYS A N 1
ATOM 1273 C CA . CYS A 1 164 ? -3.259 10.248 -9.669 1.00 90.25 164 CYS A CA 1
ATOM 1274 C C . CYS A 1 164 ? -3.867 8.843 -9.494 1.00 90.25 164 CYS A C 1
ATOM 1276 O O . CYS A 1 164 ? -5.090 8.665 -9.467 1.00 90.25 164 CYS A O 1
ATOM 1278 N N . ALA A 1 165 ? -3.010 7.826 -9.343 1.00 93.50 165 ALA A N 1
ATOM 1279 C CA . ALA A 1 165 ? -3.456 6.431 -9.233 1.00 93.50 165 ALA A CA 1
ATOM 1280 C C . ALA A 1 165 ? -4.494 6.225 -8.119 1.00 93.50 165 ALA A C 1
ATOM 1282 O O . ALA A 1 165 ? -5.430 5.444 -8.280 1.00 93.50 165 ALA A O 1
ATOM 1283 N N . PHE A 1 166 ? -4.341 6.950 -7.008 1.00 96.19 166 PHE A N 1
ATOM 1284 C CA . PHE A 1 166 ? -5.263 6.889 -5.881 1.00 96.19 166 PHE A CA 1
ATOM 1285 C C . PHE A 1 166 ? -6.645 7.447 -6.233 1.00 96.19 166 PHE A C 1
ATOM 1287 O O . PHE A 1 166 ? -7.636 6.759 -6.018 1.00 96.19 166 PHE A O 1
ATOM 1294 N N . GLU A 1 167 ? -6.726 8.646 -6.814 1.00 95.00 167 GLU A N 1
ATOM 1295 C CA . GLU A 1 167 ? -8.005 9.281 -7.160 1.00 95.00 167 GLU A CA 1
ATOM 1296 C C . GLU A 1 167 ? -8.775 8.469 -8.213 1.00 95.00 167 GLU A C 1
ATOM 1298 O O . GLU A 1 167 ? -9.980 8.240 -8.075 1.00 95.00 167 GLU A O 1
ATOM 1303 N N . LEU A 1 168 ? -8.070 7.951 -9.227 1.00 95.19 168 LEU A N 1
ATOM 1304 C CA . LEU A 1 168 ? -8.669 7.107 -10.263 1.00 95.19 168 LEU A CA 1
ATOM 1305 C C . LEU A 1 168 ? -9.168 5.767 -9.701 1.00 95.19 168 LEU A C 1
ATOM 1307 O O . LEU A 1 168 ? -10.269 5.328 -10.047 1.00 95.19 168 LEU A O 1
ATOM 1311 N N . ALA A 1 169 ? -8.393 5.118 -8.823 1.00 96.19 169 ALA A N 1
ATOM 1312 C CA . ALA A 1 169 ? -8.831 3.894 -8.151 1.00 96.19 169 ALA A CA 1
ATOM 1313 C C . ALA A 1 169 ? -10.029 4.154 -7.233 1.00 96.19 169 ALA A C 1
ATOM 1315 O O . ALA A 1 169 ? -11.008 3.410 -7.292 1.00 96.19 169 ALA A O 1
ATOM 1316 N N . MET A 1 170 ? -9.969 5.212 -6.421 1.00 97.12 170 MET A N 1
ATOM 1317 C CA . MET A 1 170 ? -11.028 5.559 -5.476 1.00 97.12 170 MET A CA 1
ATOM 1318 C C . MET A 1 170 ? -12.334 5.853 -6.211 1.00 97.12 170 MET A C 1
ATOM 1320 O O . MET A 1 170 ? -13.363 5.295 -5.852 1.00 97.12 170 MET A O 1
ATOM 1324 N N . THR A 1 171 ? -12.280 6.605 -7.314 1.00 96.81 171 THR A N 1
ATOM 1325 C CA . THR A 1 171 ? -13.454 6.864 -8.162 1.00 96.81 171 THR A CA 1
ATOM 1326 C C . THR A 1 171 ? -14.085 5.561 -8.665 1.00 96.81 171 THR A C 1
ATOM 1328 O O . THR A 1 171 ? -15.301 5.395 -8.605 1.00 96.81 171 THR A O 1
ATOM 1331 N N . LYS A 1 172 ? -13.278 4.588 -9.122 1.00 97.06 172 LYS A N 1
ATOM 1332 C CA . LYS A 1 172 ? -13.797 3.276 -9.557 1.00 97.06 172 LYS A CA 1
ATOM 1333 C C . LYS A 1 172 ? -14.415 2.471 -8.412 1.00 97.06 172 LYS A C 1
ATOM 1335 O O . LYS A 1 172 ? -15.412 1.788 -8.634 1.00 97.06 172 LYS A O 1
ATOM 1340 N N . ILE A 1 173 ? -13.831 2.531 -7.216 1.00 97.44 173 ILE A N 1
ATOM 1341 C CA . ILE A 1 173 ? -14.350 1.842 -6.028 1.00 97.44 173 ILE A CA 1
ATOM 1342 C C . ILE A 1 173 ? -15.669 2.476 -5.585 1.00 97.44 173 ILE A C 1
ATOM 1344 O O . ILE A 1 173 ? -16.649 1.759 -5.409 1.00 97.44 173 ILE A O 1
ATOM 1348 N N . GLU A 1 174 ? -15.731 3.801 -5.482 1.00 97.12 174 GLU A N 1
ATOM 1349 C CA . GLU A 1 174 ? -16.939 4.526 -5.080 1.00 97.12 174 GLU A CA 1
ATOM 1350 C C . GLU A 1 174 ? -18.080 4.371 -6.095 1.00 97.12 174 GLU A C 1
ATOM 1352 O O . GLU A 1 174 ? -19.242 4.330 -5.707 1.00 97.12 174 GLU A O 1
ATOM 1357 N N . ASN A 1 175 ? -17.776 4.236 -7.389 1.00 97.38 175 ASN A N 1
ATOM 1358 C CA . ASN A 1 175 ? -18.796 3.936 -8.399 1.00 97.38 175 ASN A CA 1
ATOM 1359 C C . ASN A 1 175 ? -19.395 2.531 -8.229 1.00 97.38 175 ASN A C 1
ATOM 1361 O O . ASN A 1 175 ? -20.548 2.314 -8.590 1.00 97.38 175 ASN A O 1
ATOM 1365 N N 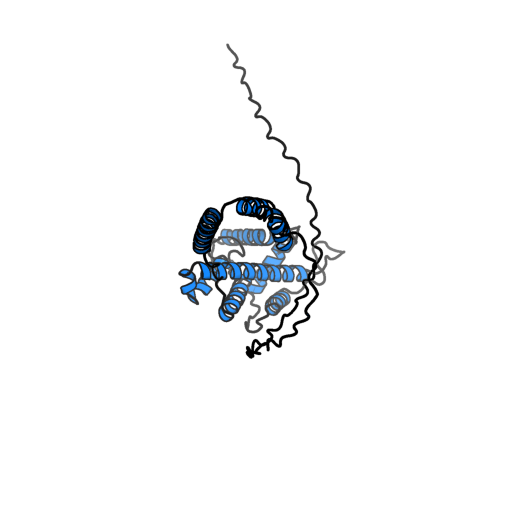. LYS A 1 176 ? -18.621 1.575 -7.699 1.00 97.25 176 LYS A N 1
ATOM 1366 C CA . LYS A 1 176 ? -19.081 0.202 -7.458 1.00 97.25 176 LYS A CA 1
ATOM 1367 C C . LYS A 1 176 ? -19.735 0.024 -6.082 1.00 97.25 176 LYS A C 1
ATOM 1369 O O . LYS A 1 176 ? -20.653 -0.781 -5.963 1.00 97.25 176 LYS A O 1
ATOM 1374 N N . TRP A 1 177 ? -19.293 0.777 -5.075 1.00 96.94 177 TRP A N 1
ATOM 1375 C CA . TRP A 1 177 ? -19.877 0.825 -3.730 1.00 96.94 177 TRP A CA 1
ATOM 1376 C C . TRP A 1 177 ? -20.154 2.277 -3.317 1.00 96.94 177 TRP A C 1
ATOM 1378 O O . TRP A 1 177 ? -19.338 2.868 -2.598 1.00 96.94 177 TRP A O 1
ATOM 1388 N N . PRO A 1 178 ? -21.298 2.848 -3.743 1.00 96.31 178 PRO A N 1
ATOM 1389 C CA . PRO A 1 178 ? -21.668 4.234 -3.451 1.00 96.31 178 PRO A CA 1
ATOM 1390 C C . PRO A 1 178 ? -21.702 4.569 -1.956 1.00 96.31 178 PRO A C 1
ATOM 1392 O O . PRO A 1 178 ? -21.327 5.678 -1.581 1.00 96.31 178 PRO A O 1
ATOM 1395 N N . ASP A 1 179 ? -22.048 3.599 -1.102 1.00 95.25 179 ASP A N 1
ATOM 1396 C CA . ASP A 1 179 ? -22.098 3.749 0.362 1.00 95.25 179 ASP A CA 1
ATOM 1397 C C . ASP A 1 179 ? -20.755 4.180 0.968 1.00 95.25 179 ASP A C 1
ATOM 1399 O O . ASP A 1 179 ? -20.719 4.891 1.970 1.00 95.25 179 ASP A O 1
ATOM 1403 N N . THR A 1 180 ? -19.643 3.865 0.291 1.00 94.94 180 THR A N 1
ATOM 1404 C CA . THR A 1 180 ? -18.290 4.294 0.683 1.00 94.94 180 THR A CA 1
ATOM 1405 C C . THR A 1 180 ? -18.146 5.821 0.707 1.00 94.94 180 THR A C 1
ATOM 1407 O O . THR A 1 180 ? -17.252 6.340 1.371 1.00 94.94 180 THR A O 1
ATOM 1410 N N . LYS A 1 181 ? -18.990 6.569 -0.019 1.00 93.81 181 LYS A N 1
ATOM 1411 C CA . LYS A 1 181 ? -19.007 8.042 0.034 1.00 93.81 181 LYS A CA 1
ATOM 1412 C C . LYS A 1 181 ? -19.735 8.571 1.269 1.00 93.81 181 LYS A C 1
ATOM 1414 O O . LYS A 1 181 ? -19.363 9.632 1.765 1.00 93.81 181 LYS A O 1
ATOM 1419 N N . SER A 1 182 ? -20.753 7.849 1.729 1.00 95.75 182 SER A N 1
ATOM 1420 C CA . SER A 1 182 ? -21.658 8.269 2.802 1.00 95.75 182 SER A CA 1
ATOM 1421 C C . SER A 1 182 ? -21.138 7.876 4.185 1.00 95.75 182 SER A C 1
ATOM 1423 O O . SER A 1 182 ? -21.218 8.673 5.116 1.00 95.75 182 SER A O 1
ATOM 1425 N N . ASP A 1 183 ? -20.571 6.674 4.326 1.00 96.00 183 ASP A N 1
ATOM 1426 C CA . ASP A 1 183 ? -20.043 6.177 5.599 1.00 96.00 183 ASP A CA 1
ATOM 1427 C C . ASP A 1 183 ? -18.546 6.503 5.755 1.00 96.00 183 ASP A C 1
ATOM 1429 O O . ASP A 1 183 ? -17.675 5.939 5.086 1.00 96.00 183 ASP A O 1
ATOM 1433 N N . SER A 1 184 ? -18.236 7.403 6.695 1.00 95.12 184 SER A N 1
ATOM 1434 C CA . SER A 1 184 ? -16.868 7.829 7.020 1.00 95.12 184 SER A CA 1
ATOM 1435 C C . SER A 1 184 ? -15.965 6.673 7.480 1.00 95.12 184 SER A C 1
ATOM 1437 O O . SER A 1 184 ? -14.783 6.622 7.115 1.00 95.12 184 SER A O 1
ATOM 1439 N N . LYS A 1 185 ? -16.502 5.708 8.239 1.00 94.50 185 LYS A N 1
ATOM 1440 C CA . LYS A 1 185 ? -15.732 4.565 8.759 1.00 94.50 185 LYS A CA 1
ATOM 1441 C C . LYS A 1 185 ? -15.380 3.605 7.632 1.00 94.50 185 LYS A C 1
ATOM 1443 O O . LYS A 1 185 ? -14.210 3.241 7.477 1.00 94.50 185 LYS A O 1
ATOM 1448 N N . GLN A 1 186 ? -16.361 3.266 6.796 1.00 95.56 186 GLN A N 1
ATOM 1449 C CA . GLN A 1 186 ? -16.139 2.462 5.594 1.00 95.56 186 GLN A CA 1
ATOM 1450 C C . GLN A 1 186 ? -15.136 3.139 4.654 1.00 95.56 186 GLN A C 1
ATOM 1452 O O . GLN A 1 186 ? -14.185 2.495 4.198 1.00 95.56 186 GLN A O 1
ATOM 1457 N N . ARG A 1 187 ? -15.294 4.447 4.410 1.00 96.56 187 ARG A N 1
ATOM 1458 C CA . ARG A 1 187 ? -14.373 5.224 3.574 1.00 96.56 187 ARG A CA 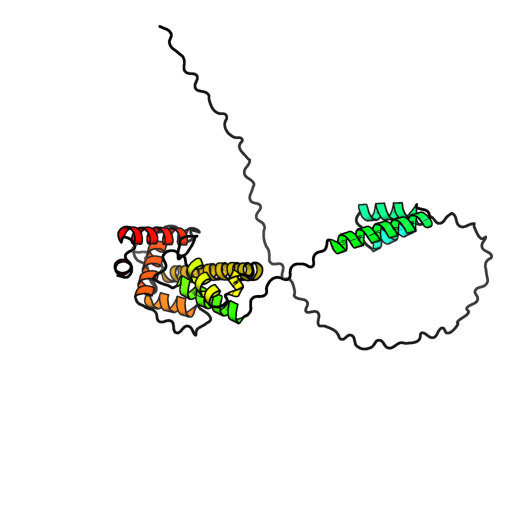1
ATOM 1459 C C . ARG A 1 187 ? -12.948 5.158 4.094 1.00 96.56 187 ARG A C 1
ATOM 1461 O O . ARG A 1 187 ? -12.036 4.874 3.323 1.00 96.56 187 ARG A O 1
ATOM 1468 N N . THR A 1 188 ? -12.757 5.373 5.393 1.00 96.00 188 THR A N 1
ATOM 1469 C CA . THR A 1 188 ? -11.436 5.340 6.033 1.00 96.00 188 THR A CA 1
ATOM 1470 C C . THR A 1 188 ? -10.774 3.971 5.867 1.00 96.00 188 THR A C 1
ATOM 1472 O O . THR A 1 188 ? -9.615 3.893 5.454 1.00 96.00 188 THR A O 1
ATOM 1475 N N . ALA A 1 189 ? -11.521 2.886 6.091 1.00 96.56 189 ALA A N 1
ATOM 1476 C CA . ALA A 1 189 ? -11.022 1.524 5.908 1.00 96.56 189 ALA A CA 1
ATOM 1477 C C . ALA A 1 189 ? -10.628 1.234 4.442 1.00 96.56 189 ALA A C 1
ATOM 1479 O O . ALA A 1 189 ? -9.564 0.662 4.184 1.00 96.56 189 ALA A O 1
ATOM 1480 N N . VAL A 1 190 ? -11.445 1.671 3.474 1.00 97.50 190 VAL A N 1
ATOM 1481 C CA . VAL A 1 190 ? -11.159 1.536 2.033 1.00 97.50 190 VAL A CA 1
ATOM 1482 C C . VAL A 1 190 ? -9.925 2.344 1.632 1.00 97.50 190 VAL A C 1
ATOM 1484 O O . VAL A 1 190 ? -9.046 1.809 0.954 1.00 97.50 190 VAL A O 1
ATOM 1487 N N . VAL A 1 191 ? -9.826 3.601 2.073 1.00 96.88 191 VAL A N 1
ATOM 1488 C CA . VAL A 1 191 ? -8.692 4.492 1.783 1.00 96.88 191 VAL A CA 1
ATOM 1489 C C . VAL A 1 191 ? -7.391 3.890 2.299 1.00 96.88 191 VAL A C 1
ATOM 1491 O O . VAL A 1 191 ? -6.437 3.769 1.528 1.00 96.88 191 VAL A O 1
ATOM 1494 N N . HIS A 1 192 ? -7.362 3.453 3.561 1.00 97.00 192 HIS A N 1
ATOM 1495 C CA . HIS A 1 192 ? -6.176 2.843 4.160 1.00 97.00 192 HIS A CA 1
ATOM 1496 C C . HIS A 1 192 ? -5.743 1.586 3.389 1.00 97.00 192 HIS A C 1
ATOM 1498 O O . HIS A 1 192 ? -4.573 1.430 3.030 1.00 97.00 192 HIS A O 1
ATOM 1504 N N . ARG A 1 193 ? -6.698 0.710 3.044 1.00 97.44 193 ARG A N 1
ATOM 1505 C CA . ARG A 1 193 ? -6.411 -0.505 2.269 1.00 97.44 193 ARG A CA 1
ATOM 1506 C C . ARG A 1 193 ? -5.886 -0.190 0.867 1.00 97.44 193 ARG A C 1
ATOM 1508 O O . ARG A 1 193 ? -4.919 -0.817 0.435 1.00 97.44 193 ARG A O 1
ATOM 1515 N N . LEU A 1 194 ? -6.501 0.764 0.170 1.00 97.44 194 LEU A N 1
ATOM 1516 C CA . LEU A 1 194 ? -6.098 1.183 -1.172 1.00 97.44 194 LEU A CA 1
ATOM 1517 C C . LEU A 1 194 ? -4.690 1.793 -1.173 1.00 97.44 194 LEU A C 1
ATOM 1519 O O . LEU A 1 194 ? -3.881 1.461 -2.037 1.00 97.44 194 LEU A O 1
ATOM 1523 N N . GLN A 1 195 ? -4.372 2.651 -0.201 1.00 96.62 195 GLN A N 1
ATOM 1524 C CA . GLN A 1 195 ? -3.039 3.247 -0.059 1.00 96.62 195 GLN A CA 1
ATOM 1525 C C . GLN A 1 195 ? -1.959 2.192 0.191 1.00 96.62 195 GLN A C 1
ATOM 1527 O O . GLN A 1 195 ? -0.900 2.252 -0.446 1.00 96.62 195 GLN A O 1
ATOM 1532 N N . GLY A 1 196 ? -2.241 1.221 1.067 1.00 96.56 196 GLY A N 1
ATOM 1533 C CA . GLY A 1 196 ? -1.364 0.075 1.304 1.00 96.56 196 GLY A CA 1
ATOM 1534 C C . GLY A 1 196 ? -1.094 -0.684 0.007 1.00 96.56 196 GLY A C 1
ATOM 1535 O O . GLY A 1 196 ? 0.047 -0.763 -0.434 1.00 96.56 196 GLY A O 1
ATOM 1536 N N . LYS A 1 197 ? -2.152 -1.100 -0.698 1.00 97.06 197 LYS A N 1
ATOM 1537 C CA . LYS A 1 197 ? -2.013 -1.854 -1.951 1.00 97.06 197 LYS A CA 1
ATOM 1538 C C . LYS A 1 197 ? -1.312 -1.091 -3.072 1.00 97.06 197 LYS A C 1
ATOM 1540 O O . LYS A 1 197 ? -0.459 -1.651 -3.749 1.00 97.06 197 LYS A O 1
ATOM 1545 N N . LEU A 1 198 ? -1.590 0.201 -3.250 1.00 96.75 198 LEU A N 1
ATOM 1546 C CA . LEU A 1 198 ? -0.844 1.026 -4.209 1.00 96.75 198 LEU A CA 1
ATOM 1547 C C . LEU A 1 198 ? 0.648 1.111 -3.853 1.00 96.75 198 LEU A C 1
ATOM 1549 O O . LEU A 1 198 ? 1.490 1.198 -4.747 1.00 96.75 198 LEU A O 1
ATOM 1553 N N . THR A 1 199 ? 0.985 1.110 -2.562 1.00 96.50 199 THR A N 1
ATOM 1554 C CA . THR A 1 199 ? 2.377 1.094 -2.095 1.00 96.50 199 THR A CA 1
ATOM 1555 C C . THR A 1 199 ? 3.040 -0.243 -2.381 1.00 96.50 199 THR A C 1
ATOM 1557 O O . THR A 1 199 ? 4.125 -0.239 -2.962 1.00 96.50 199 THR A O 1
ATOM 1560 N N . ASP A 1 200 ? 2.361 -1.347 -2.079 1.00 96.31 200 ASP A N 1
ATOM 1561 C CA . ASP A 1 200 ? 2.834 -2.703 -2.363 1.00 96.31 200 ASP A CA 1
ATOM 1562 C C . ASP A 1 200 ? 3.094 -2.886 -3.863 1.00 96.31 200 ASP A C 1
ATOM 1564 O O . ASP A 1 200 ? 4.186 -3.282 -4.262 1.00 96.31 200 ASP A O 1
ATOM 1568 N N . TRP A 1 201 ? 2.151 -2.495 -4.726 1.00 96.56 201 TRP A N 1
ATOM 1569 C CA . TRP A 1 201 ? 2.307 -2.650 -6.177 1.00 96.56 201 TRP A CA 1
ATOM 1570 C C . TRP A 1 201 ? 3.417 -1.788 -6.762 1.00 96.56 201 TRP A C 1
ATOM 1572 O O . TRP A 1 201 ? 4.170 -2.242 -7.627 1.00 96.56 201 TRP A O 1
ATOM 1582 N N . ARG A 1 202 ? 3.576 -0.558 -6.267 1.00 96.44 202 ARG A N 1
ATOM 1583 C CA . ARG A 1 202 ? 4.744 0.258 -6.604 1.00 96.44 202 ARG A CA 1
ATOM 1584 C C . ARG A 1 202 ? 6.029 -0.437 -6.157 1.00 96.44 202 ARG A C 1
ATOM 1586 O O . ARG A 1 202 ? 6.973 -0.510 -6.938 1.00 96.44 202 ARG A O 1
ATOM 1593 N N . TYR A 1 203 ? 6.085 -0.964 -4.938 1.00 95.88 203 TYR A N 1
ATOM 1594 C CA . TYR A 1 203 ? 7.257 -1.693 -4.459 1.00 95.88 203 TYR A CA 1
ATOM 1595 C C . TYR A 1 203 ? 7.585 -2.893 -5.359 1.00 95.88 203 TYR A C 1
ATOM 1597 O O . TYR A 1 203 ? 8.715 -2.984 -5.838 1.00 95.88 203 TYR A O 1
ATOM 1605 N N . THR A 1 204 ? 6.597 -3.729 -5.686 1.00 96.00 204 THR A N 1
ATOM 1606 C CA . THR A 1 204 ? 6.743 -4.873 -6.599 1.00 96.00 204 THR A CA 1
ATOM 1607 C C . THR A 1 204 ? 7.264 -4.442 -7.968 1.00 96.00 204 THR A C 1
ATOM 1609 O O . THR A 1 204 ? 8.240 -5.003 -8.462 1.00 96.00 204 THR A O 1
ATOM 1612 N N . MET A 1 205 ? 6.688 -3.394 -8.564 1.00 96.44 205 MET A N 1
ATOM 1613 C CA . MET A 1 205 ? 7.144 -2.875 -9.856 1.00 96.44 205 MET A CA 1
ATOM 1614 C C . MET A 1 205 ? 8.583 -2.346 -9.786 1.00 96.44 205 MET A C 1
ATOM 1616 O O . MET A 1 205 ? 9.386 -2.627 -10.676 1.00 96.44 205 MET A O 1
ATOM 1620 N N . LYS A 1 206 ? 8.945 -1.625 -8.715 1.00 95.81 206 LYS A N 1
ATOM 1621 C CA . LYS A 1 206 ? 10.321 -1.154 -8.496 1.00 95.81 206 LYS A CA 1
ATOM 1622 C C . LYS A 1 206 ? 11.288 -2.331 -8.351 1.00 95.81 206 LYS A C 1
ATOM 1624 O O . LYS A 1 206 ? 12.335 -2.311 -8.984 1.00 95.81 206 LYS A O 1
ATOM 1629 N N . ALA A 1 207 ? 10.936 -3.351 -7.571 1.00 95.81 207 ALA A N 1
ATOM 1630 C CA . ALA A 1 207 ? 11.753 -4.549 -7.383 1.00 95.81 207 ALA A CA 1
ATOM 1631 C C . ALA A 1 207 ? 11.937 -5.335 -8.695 1.00 95.81 207 ALA A C 1
ATOM 1633 O O . ALA A 1 207 ? 13.052 -5.758 -9.015 1.00 95.81 207 ALA A O 1
ATOM 1634 N N . GLY A 1 208 ? 10.876 -5.455 -9.500 1.00 96.44 208 GLY A N 1
ATOM 1635 C CA . GLY A 1 208 ? 10.939 -6.015 -10.851 1.00 96.44 208 GLY A CA 1
ATOM 1636 C C . GLY A 1 208 ? 11.907 -5.235 -11.743 1.00 96.44 208 GLY A C 1
ATOM 1637 O O . GLY A 1 208 ? 12.795 -5.816 -12.359 1.00 96.44 208 GLY A O 1
ATOM 1638 N N . ILE A 1 209 ? 11.823 -3.901 -11.744 1.00 96.31 209 ILE A N 1
ATOM 1639 C CA . ILE A 1 209 ? 12.768 -3.052 -12.482 1.00 96.31 209 ILE A CA 1
ATOM 1640 C C . ILE A 1 209 ? 14.199 -3.269 -11.979 1.00 96.31 209 ILE A C 1
ATOM 1642 O O . ILE A 1 209 ? 15.079 -3.522 -12.796 1.00 96.31 209 ILE A O 1
ATOM 1646 N N . THR A 1 210 ? 14.443 -3.227 -10.669 1.00 95.00 210 THR A N 1
ATOM 1647 C CA . THR A 1 210 ? 15.783 -3.393 -10.088 1.00 95.00 210 THR A CA 1
ATOM 1648 C C . THR A 1 210 ? 16.411 -4.737 -10.457 1.00 95.00 210 THR A C 1
ATOM 1650 O O . THR A 1 210 ? 17.556 -4.764 -10.904 1.00 95.00 210 THR A O 1
ATOM 1653 N N . SER A 1 211 ? 15.670 -5.838 -10.310 1.00 95.62 211 SER A N 1
ATOM 1654 C CA . SER A 1 211 ? 16.154 -7.189 -10.646 1.00 95.62 211 SER A CA 1
ATOM 1655 C C . SER A 1 211 ? 16.433 -7.363 -12.140 1.00 95.62 211 SER A C 1
ATOM 1657 O O . SER A 1 211 ? 17.294 -8.144 -12.531 1.00 95.62 211 SER A O 1
ATOM 1659 N N . SER A 1 212 ? 15.749 -6.590 -12.979 1.00 97.06 212 SER A N 1
ATOM 1660 C CA . SER A 1 212 ? 15.847 -6.692 -14.431 1.00 97.06 212 SER A CA 1
ATOM 1661 C C . SER A 1 212 ? 17.031 -5.957 -15.066 1.00 97.06 212 SER A C 1
ATOM 1663 O O . SER A 1 212 ? 17.245 -6.091 -16.269 1.00 97.06 212 SER A O 1
ATOM 1665 N N . LEU A 1 213 ? 17.784 -5.160 -14.298 1.00 94.88 213 LEU A N 1
ATOM 1666 C CA . LEU A 1 213 ? 18.854 -4.323 -14.848 1.00 94.88 213 LEU A CA 1
ATOM 1667 C C . LEU A 1 213 ? 20.106 -5.101 -15.265 1.00 94.88 213 LEU A C 1
ATOM 1669 O O . LEU A 1 213 ? 20.911 -4.545 -16.004 1.00 94.88 213 LEU A O 1
ATOM 1673 N N . GLY A 1 214 ? 20.294 -6.333 -14.788 1.00 94.19 214 GLY A N 1
ATOM 1674 C CA . GLY A 1 214 ? 21.541 -7.070 -14.996 1.00 94.19 214 GLY A CA 1
ATOM 1675 C C . GLY A 1 214 ? 22.724 -6.490 -14.206 1.00 94.19 214 GLY A C 1
ATOM 1676 O O . GLY A 1 214 ? 22.557 -5.625 -13.335 1.00 94.19 214 GLY A O 1
ATOM 1677 N N . LYS A 1 215 ? 23.928 -6.986 -14.499 1.00 94.00 215 LYS A N 1
ATOM 1678 C CA . LYS A 1 215 ? 25.194 -6.566 -13.872 1.00 94.00 215 LYS A CA 1
ATOM 1679 C C . LYS A 1 215 ? 25.907 -5.539 -14.748 1.00 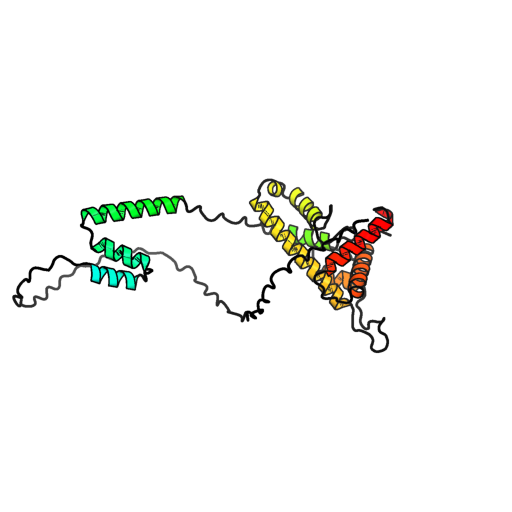94.00 215 LYS A C 1
ATOM 1681 O O . LYS A 1 215 ? 25.744 -5.553 -15.961 1.00 94.00 215 LYS A O 1
ATOM 1686 N N . GLU A 1 216 ? 26.692 -4.655 -14.146 1.00 92.31 216 GLU A N 1
ATOM 1687 C CA . GLU A 1 216 ? 27.532 -3.718 -14.905 1.00 92.31 216 GLU A CA 1
ATOM 1688 C C . GLU A 1 216 ? 28.644 -4.482 -15.631 1.00 92.31 216 GLU A C 1
ATOM 1690 O O . GLU A 1 216 ? 29.239 -5.405 -15.069 1.00 92.31 216 GLU A O 1
ATOM 1695 N N . ASP A 1 217 ? 28.867 -4.143 -16.901 1.00 93.50 217 ASP A N 1
ATOM 1696 C CA . ASP A 1 217 ? 29.914 -4.751 -17.716 1.00 93.50 217 ASP A CA 1
ATOM 1697 C C . ASP A 1 217 ? 31.288 -4.256 -17.224 1.00 93.50 217 ASP A C 1
ATOM 1699 O O . ASP A 1 217 ? 31.523 -3.046 -17.197 1.00 93.50 217 ASP A O 1
ATOM 1703 N N . PRO A 1 218 ? 32.229 -5.147 -16.849 1.00 93.00 218 PRO A N 1
ATOM 1704 C CA . PRO A 1 218 ? 33.556 -4.724 -16.398 1.00 93.00 218 PRO A CA 1
ATOM 1705 C C . PRO A 1 218 ? 34.340 -3.956 -17.475 1.00 93.00 218 PRO A C 1
ATOM 1707 O O . PRO A 1 218 ? 35.283 -3.240 -17.145 1.00 93.00 218 PRO A O 1
ATOM 1710 N N . SER A 1 219 ? 33.970 -4.101 -18.751 1.00 95.00 219 SER A N 1
ATOM 1711 C CA . SER A 1 219 ? 34.617 -3.431 -19.881 1.00 95.00 219 SER A CA 1
ATOM 1712 C C . SER A 1 219 ? 33.976 -2.092 -20.265 1.00 95.00 219 SER A C 1
ATOM 1714 O O . SER A 1 219 ? 34.574 -1.326 -21.023 1.00 95.00 219 SER A O 1
ATOM 1716 N N . SER A 1 220 ? 32.772 -1.782 -19.767 1.00 91.75 220 SER A N 1
ATOM 1717 C CA . SER A 1 220 ? 32.034 -0.573 -20.144 1.00 91.75 220 SER A CA 1
ATOM 1718 C C . SER A 1 220 ? 31.047 -0.148 -19.058 1.00 91.75 220 SER A C 1
ATOM 1720 O O . SER A 1 220 ? 30.133 -0.886 -18.711 1.00 91.75 220 SER A O 1
ATOM 1722 N N . THR A 1 221 ? 31.159 1.099 -18.595 1.00 84.06 221 THR A N 1
ATOM 1723 C CA . THR A 1 221 ? 30.228 1.689 -17.614 1.00 84.06 221 THR A CA 1
ATOM 1724 C C . THR A 1 221 ? 28.801 1.835 -18.138 1.00 84.06 221 THR A C 1
ATOM 1726 O O . THR A 1 221 ? 27.858 1.919 -17.353 1.00 84.06 221 THR A O 1
ATOM 1729 N N . ASP A 1 222 ? 28.633 1.855 -19.460 1.00 85.12 222 ASP A N 1
ATOM 1730 C CA . ASP A 1 222 ? 27.354 2.156 -20.107 1.00 85.12 222 ASP A CA 1
ATOM 1731 C C . ASP A 1 222 ? 26.576 0.893 -20.489 1.00 85.12 222 ASP A C 1
ATOM 1733 O O . ASP A 1 222 ? 25.407 0.967 -20.878 1.00 85.12 222 ASP A O 1
ATOM 1737 N N . LYS A 1 223 ? 27.208 -0.280 -20.382 1.00 89.12 223 LYS A N 1
ATOM 1738 C CA . LYS A 1 223 ? 26.600 -1.560 -20.738 1.00 89.12 223 LYS A CA 1
ATOM 1739 C C . LYS A 1 223 ? 26.286 -2.367 -19.492 1.00 89.12 223 LYS A C 1
ATOM 1741 O O . LYS A 1 223 ? 27.039 -2.398 -18.520 1.00 89.12 223 LYS A O 1
ATOM 1746 N N . ARG A 1 224 ? 25.147 -3.053 -19.543 1.00 91.81 224 ARG A N 1
ATOM 1747 C CA . ARG A 1 224 ? 24.777 -4.050 -18.544 1.00 91.81 224 ARG A CA 1
ATOM 1748 C C . ARG A 1 224 ? 24.629 -5.410 -19.198 1.00 91.81 224 ARG A C 1
ATOM 1750 O O . ARG A 1 224 ? 23.947 -5.544 -20.213 1.00 91.81 224 ARG A O 1
ATOM 1757 N N . VAL A 1 225 ? 25.285 -6.396 -18.606 1.00 94.50 225 VAL A N 1
ATOM 1758 C CA . VAL A 1 225 ? 25.242 -7.799 -19.014 1.00 94.50 225 VAL A CA 1
ATOM 1759 C C . VAL A 1 225 ? 24.054 -8.464 -18.318 1.00 94.50 225 VAL A C 1
ATOM 1761 O O . VAL A 1 225 ? 23.729 -8.126 -17.177 1.00 94.50 225 VAL A O 1
ATOM 1764 N N . ASP A 1 226 ? 23.385 -9.386 -19.011 1.00 95.19 226 ASP A N 1
ATOM 1765 C CA . ASP A 1 226 ? 22.224 -10.138 -18.509 1.00 95.19 226 ASP A CA 1
ATOM 1766 C C . ASP A 1 226 ? 21.005 -9.273 -18.129 1.00 95.19 226 ASP A C 1
ATOM 1768 O O . ASP A 1 226 ? 20.189 -9.654 -17.286 1.00 95.19 226 ASP A O 1
ATOM 1772 N N . ALA A 1 227 ? 20.857 -8.092 -18.737 1.00 96.31 227 ALA A N 1
ATOM 1773 C CA . ALA A 1 227 ? 19.649 -7.291 -18.568 1.00 96.31 227 ALA A CA 1
ATOM 1774 C C . ALA A 1 227 ? 18.431 -8.026 -19.157 1.00 96.31 227 ALA A C 1
ATOM 1776 O O . ALA A 1 227 ? 18.473 -8.556 -20.268 1.00 96.31 227 ALA A O 1
ATOM 1777 N N . VAL A 1 228 ? 17.320 -8.040 -18.421 1.00 97.81 228 VAL A N 1
ATOM 1778 C CA . VAL A 1 228 ? 16.089 -8.710 -18.858 1.00 97.81 228 VAL A CA 1
ATOM 1779 C C . VAL A 1 228 ? 15.375 -7.843 -19.893 1.00 97.81 228 VAL A C 1
ATOM 1781 O O . VAL A 1 228 ? 15.175 -6.640 -19.676 1.00 97.81 228 VAL A O 1
ATOM 1784 N N . ASP A 1 229 ? 14.945 -8.467 -20.990 1.00 97.62 229 ASP A N 1
ATOM 1785 C CA . ASP A 1 229 ? 14.135 -7.829 -22.029 1.00 97.62 229 ASP A CA 1
ATOM 1786 C C . ASP A 1 229 ? 12.880 -7.141 -21.453 1.00 97.62 229 ASP A C 1
ATOM 1788 O O . ASP A 1 229 ? 12.309 -7.585 -20.452 1.00 97.62 229 ASP A O 1
ATOM 1792 N N . ILE A 1 230 ? 12.452 -6.031 -22.062 1.00 97.88 230 ILE A N 1
ATOM 1793 C CA . ILE A 1 230 ? 11.361 -5.214 -21.519 1.00 97.88 230 ILE A CA 1
ATOM 1794 C C . ILE A 1 230 ? 10.001 -5.919 -21.569 1.00 97.88 230 ILE A C 1
ATOM 1796 O O . ILE A 1 230 ? 9.192 -5.740 -20.656 1.00 97.88 230 ILE A O 1
ATOM 1800 N N . VAL A 1 231 ? 9.758 -6.753 -22.584 1.00 97.94 231 VAL A N 1
ATOM 1801 C CA . VAL A 1 231 ? 8.531 -7.550 -22.707 1.00 97.94 231 VAL A CA 1
ATOM 1802 C C . VAL A 1 231 ? 8.512 -8.606 -21.610 1.00 97.94 231 VAL A C 1
ATOM 1804 O O . VAL A 1 231 ? 7.518 -8.748 -20.898 1.00 97.94 231 VAL A O 1
ATOM 1807 N N . LYS A 1 232 ? 9.651 -9.276 -21.392 1.00 97.94 232 LYS A N 1
ATOM 1808 C CA . LYS A 1 232 ? 9.802 -10.262 -20.315 1.00 97.94 232 LYS A CA 1
ATOM 1809 C C . LYS A 1 232 ? 9.676 -9.633 -18.925 1.00 97.94 232 LYS A C 1
ATOM 1811 O O . LYS A 1 232 ? 9.052 -10.225 -18.052 1.00 97.94 232 LYS A O 1
ATOM 1816 N N . LEU A 1 233 ? 10.204 -8.423 -18.713 1.00 97.75 233 LEU A N 1
ATOM 1817 C CA . LEU A 1 233 ? 9.957 -7.669 -17.477 1.00 97.75 233 LEU A CA 1
ATOM 1818 C C . LEU A 1 233 ? 8.458 -7.394 -17.286 1.00 97.75 233 LEU A C 1
ATOM 1820 O O . LEU A 1 233 ? 7.946 -7.583 -16.184 1.00 97.75 233 LEU A O 1
ATOM 1824 N N . GLY A 1 234 ? 7.762 -6.955 -18.337 1.00 96.94 234 GLY A N 1
ATOM 1825 C CA . GLY A 1 234 ? 6.319 -6.722 -18.287 1.00 96.94 234 GLY A CA 1
ATOM 1826 C C . GLY A 1 234 ? 5.548 -7.974 -17.883 1.00 96.94 234 GLY A C 1
ATOM 1827 O O . GLY A 1 234 ? 4.720 -7.905 -16.976 1.00 96.94 234 GLY A O 1
ATOM 1828 N N . GLN A 1 235 ? 5.892 -9.116 -18.479 1.00 96.69 235 GLN A N 1
ATOM 1829 C CA . GLN A 1 235 ? 5.294 -10.402 -18.132 1.00 96.69 235 GLN A CA 1
ATOM 1830 C C . GLN A 1 235 ? 5.564 -10.772 -16.669 1.00 96.69 235 GLN A C 1
ATOM 1832 O O . GLN A 1 235 ? 4.624 -11.051 -15.935 1.00 96.69 235 GLN A O 1
ATOM 1837 N N . ASN A 1 236 ? 6.811 -10.648 -16.199 1.00 96.00 236 ASN A N 1
ATOM 1838 C CA . ASN A 1 236 ? 7.166 -10.933 -14.805 1.00 96.00 236 ASN A CA 1
ATOM 1839 C C . ASN A 1 236 ? 6.380 -10.068 -13.797 1.00 96.00 236 ASN A C 1
ATOM 1841 O O . ASN A 1 236 ? 6.031 -10.543 -12.719 1.00 96.00 236 ASN A O 1
ATOM 1845 N N . ILE A 1 237 ? 6.113 -8.794 -14.117 1.00 95.75 237 ILE A N 1
ATOM 1846 C CA . ILE A 1 237 ? 5.322 -7.899 -13.253 1.00 95.75 237 ILE A CA 1
ATOM 1847 C C . ILE A 1 237 ? 3.846 -8.316 -13.230 1.00 95.75 237 ILE A C 1
ATOM 1849 O O . ILE A 1 237 ? 3.216 -8.236 -12.176 1.00 95.75 237 ILE A O 1
ATOM 1853 N N . ILE A 1 238 ? 3.296 -8.749 -14.368 1.00 95.38 238 ILE A N 1
ATOM 1854 C CA . ILE A 1 238 ? 1.922 -9.265 -14.461 1.00 95.38 238 ILE A CA 1
ATOM 1855 C C . ILE A 1 238 ? 1.794 -10.588 -13.700 1.00 95.38 238 ILE A C 1
ATOM 1857 O O . ILE A 1 238 ? 0.876 -10.734 -12.895 1.00 95.38 238 ILE A O 1
ATOM 1861 N N . ASP A 1 239 ? 2.748 -11.501 -13.876 1.00 94.31 239 ASP A N 1
ATOM 1862 C CA . ASP A 1 239 ? 2.760 -12.821 -13.236 1.00 94.31 239 ASP A CA 1
ATOM 1863 C C . ASP A 1 239 ? 2.962 -12.746 -11.716 1.00 94.31 239 ASP A C 1
ATOM 1865 O O . ASP A 1 239 ? 2.526 -13.636 -10.988 1.00 94.31 239 ASP A O 1
ATOM 1869 N N . ALA A 1 240 ? 3.581 -11.671 -11.214 1.00 92.94 240 ALA A N 1
ATOM 1870 C CA . ALA A 1 240 ? 3.706 -11.416 -9.780 1.00 92.94 240 ALA A CA 1
ATOM 1871 C C . ALA A 1 240 ? 2.358 -11.108 -9.099 1.00 92.94 240 ALA A C 1
ATOM 1873 O O . ALA A 1 240 ? 2.274 -11.112 -7.868 1.00 92.94 240 ALA A O 1
ATOM 1874 N N . HIS A 1 241 ? 1.305 -10.811 -9.866 1.00 91.44 241 HIS A N 1
ATOM 1875 C CA . HIS A 1 241 ? -0.023 -10.581 -9.320 1.00 91.44 241 HIS A CA 1
ATOM 1876 C C . HIS A 1 241 ? -0.733 -11.925 -9.049 1.00 91.44 241 HIS A C 1
ATOM 1878 O O . HIS A 1 241 ? -0.961 -12.693 -9.981 1.00 91.44 241 HIS A O 1
ATOM 1884 N N . PRO A 1 242 ? -1.171 -12.211 -7.805 1.00 87.00 242 PRO A N 1
ATOM 1885 C CA . PRO A 1 242 ? -1.707 -13.525 -7.429 1.00 87.00 242 PRO A CA 1
ATOM 1886 C C . PRO A 1 242 ? -3.040 -13.850 -8.113 1.00 87.00 242 PRO A C 1
ATOM 1888 O O . PRO A 1 242 ? -3.404 -15.013 -8.273 1.00 87.00 242 PRO A O 1
ATOM 1891 N N . LEU A 1 243 ? -3.788 -12.828 -8.541 1.00 77.12 243 LEU A N 1
ATOM 1892 C CA . LEU A 1 243 ? -4.942 -13.038 -9.409 1.00 77.12 243 LEU A CA 1
ATOM 1893 C C . LEU A 1 243 ? -4.435 -13.176 -10.847 1.00 77.12 243 LEU A C 1
ATOM 1895 O O . LEU A 1 243 ? -4.427 -12.195 -11.584 1.00 77.12 243 LEU A O 1
ATOM 1899 N N . HIS A 1 244 ? -4.052 -14.390 -11.248 1.00 67.50 244 HIS A N 1
ATOM 1900 C CA . HIS A 1 244 ? -3.713 -14.728 -12.640 1.00 67.50 244 HIS A CA 1
ATOM 1901 C C . HIS A 1 244 ? -4.883 -14.487 -13.622 1.00 67.50 244 HIS A C 1
ATOM 1903 O O . HIS A 1 244 ? -4.698 -14.458 -14.830 1.00 67.50 244 HIS A O 1
ATOM 1909 N N . ALA A 1 245 ? -6.094 -14.251 -13.105 1.00 60.44 245 ALA A N 1
ATOM 1910 C CA . ALA A 1 245 ? -7.333 -14.040 -13.854 1.00 60.44 245 ALA A CA 1
ATOM 1911 C C . ALA A 1 245 ? -7.507 -12.620 -14.442 1.00 60.44 245 ALA A C 1
ATOM 1913 O O . ALA A 1 245 ? -8.636 -12.137 -14.572 1.00 60.44 245 ALA A O 1
ATOM 1914 N N . LEU A 1 246 ? -6.422 -11.883 -14.696 1.00 72.75 246 LEU A N 1
ATOM 1915 C CA . LEU A 1 246 ? -6.525 -10.526 -15.245 1.00 72.75 246 LEU A CA 1
ATOM 1916 C C . LEU A 1 246 ? -6.489 -10.472 -16.772 1.00 72.75 246 LEU A C 1
ATOM 1918 O O . LEU A 1 246 ? -6.748 -9.388 -17.296 1.00 72.75 246 LEU A O 1
ATOM 1922 N N . ASP A 1 247 ? -6.201 -11.591 -17.453 1.00 83.75 247 ASP A N 1
ATOM 1923 C CA . ASP A 1 247 ? -6.034 -11.690 -18.916 1.00 83.75 247 ASP A CA 1
ATOM 1924 C C . ASP A 1 247 ? -5.286 -10.476 -19.490 1.00 83.75 247 ASP A C 1
ATOM 1926 O O . ASP A 1 247 ? -5.635 -9.892 -20.517 1.00 83.75 247 ASP A O 1
ATOM 1930 N N . LEU A 1 248 ? -4.276 -10.033 -18.741 1.00 88.50 248 LEU A N 1
ATOM 1931 C CA . LEU A 1 248 ? -3.522 -8.834 -19.035 1.00 88.50 248 LEU A CA 1
ATOM 1932 C C . LEU A 1 248 ? -2.452 -9.182 -20.055 1.00 88.50 248 LEU A C 1
ATOM 1934 O O . LEU A 1 248 ? -1.516 -9.921 -19.762 1.00 88.50 248 LEU A O 1
ATOM 1938 N N . LEU A 1 249 ? -2.589 -8.618 -21.249 1.00 92.50 249 LEU A N 1
ATOM 1939 C CA . LEU A 1 249 ? -1.575 -8.711 -22.286 1.00 92.50 249 LEU A CA 1
ATOM 1940 C C . LEU A 1 249 ? -0.546 -7.593 -22.110 1.00 92.50 249 LEU A C 1
ATOM 1942 O O . LEU A 1 249 ? -0.894 -6.443 -21.824 1.00 92.50 249 LEU A O 1
ATOM 1946 N N . VAL A 1 250 ? 0.727 -7.930 -22.312 1.00 95.75 250 VAL A N 1
ATOM 1947 C CA . VAL A 1 250 ? 1.821 -6.956 -22.343 1.00 95.75 250 VAL A CA 1
ATOM 1948 C C . VAL A 1 250 ? 1.662 -6.090 -23.596 1.00 95.75 250 VAL A C 1
ATOM 1950 O O . VAL A 1 250 ? 2.031 -6.494 -24.696 1.00 95.75 250 VAL A O 1
ATOM 1953 N N . SER A 1 251 ? 1.063 -4.908 -23.438 1.00 95.56 251 SER A N 1
ATOM 1954 C CA . SER A 1 251 ? 0.878 -3.958 -24.538 1.00 95.56 251 SER A CA 1
ATOM 1955 C C . SER A 1 251 ? 2.153 -3.156 -24.816 1.00 95.56 251 SER A C 1
ATOM 19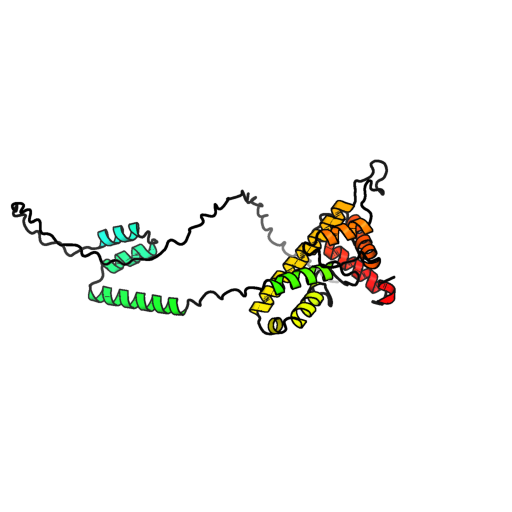57 O O . SER A 1 251 ? 3.027 -3.012 -23.954 1.00 95.56 251 SER A O 1
ATOM 1959 N N . LEU A 1 252 ? 2.243 -2.576 -26.016 1.00 95.75 252 LEU A N 1
ATOM 1960 C CA . LEU A 1 252 ? 3.372 -1.730 -26.407 1.00 95.75 252 LEU A CA 1
ATOM 1961 C C . LEU A 1 252 ? 3.508 -0.502 -25.494 1.00 95.75 252 LEU A C 1
ATOM 1963 O O . LEU A 1 252 ? 4.612 -0.149 -25.081 1.00 95.75 252 LEU A O 1
ATOM 1967 N N . GLU A 1 253 ? 2.391 0.126 -25.131 1.00 94.56 253 GLU A N 1
ATOM 1968 C CA . GLU A 1 253 ? 2.363 1.293 -24.247 1.00 94.56 253 GLU A CA 1
ATOM 1969 C C . GLU A 1 253 ? 2.847 0.935 -22.839 1.00 94.56 253 GLU A C 1
ATOM 1971 O O . GLU A 1 253 ? 3.565 1.718 -22.209 1.00 94.56 253 GLU A O 1
ATOM 1976 N N . PHE A 1 254 ? 2.495 -0.259 -22.349 1.00 95.44 254 PHE A N 1
ATOM 1977 C CA . PHE A 1 254 ? 2.992 -0.758 -21.071 1.00 95.44 254 PHE A CA 1
ATOM 1978 C C . PHE A 1 254 ? 4.509 -0.990 -21.113 1.00 95.44 254 PHE A C 1
ATOM 1980 O O . PHE A 1 254 ? 5.220 -0.530 -20.216 1.00 95.44 254 PHE A O 1
ATOM 1987 N N . CYS A 1 255 ? 5.033 -1.598 -22.184 1.00 97.06 255 CYS A N 1
ATOM 1988 C CA . CYS A 1 255 ? 6.478 -1.727 -22.394 1.00 97.06 255 CYS A CA 1
ATOM 1989 C C . CYS A 1 255 ? 7.182 -0.366 -22.439 1.00 97.06 255 CYS A C 1
ATOM 1991 O O . CYS A 1 255 ? 8.197 -0.185 -21.764 1.00 97.06 255 CYS A O 1
ATOM 1993 N N . GLY A 1 256 ? 6.634 0.606 -23.174 1.00 95.94 256 GLY A N 1
ATOM 1994 C CA . GLY A 1 256 ? 7.169 1.968 -23.233 1.00 95.94 256 GLY A CA 1
ATOM 1995 C C . GLY A 1 256 ? 7.217 2.625 -21.851 1.00 95.94 256 GLY A C 1
ATOM 1996 O O . GLY A 1 256 ? 8.233 3.211 -21.464 1.00 95.94 256 GLY A O 1
ATOM 1997 N N . ARG A 1 257 ? 6.162 2.445 -21.047 1.00 96.44 257 ARG A N 1
ATOM 1998 C CA . ARG A 1 257 ? 6.123 2.934 -19.665 1.00 96.44 257 ARG A CA 1
ATOM 1999 C C . ARG A 1 257 ? 7.187 2.276 -18.790 1.00 96.44 257 ARG A C 1
ATOM 2001 O O . ARG A 1 257 ? 7.877 2.983 -18.057 1.00 96.44 257 ARG A O 1
ATOM 2008 N N . LEU A 1 258 ? 7.355 0.957 -18.865 1.00 97.50 258 LEU A N 1
ATOM 2009 C CA . LEU A 1 258 ? 8.390 0.248 -18.105 1.00 97.50 258 LEU A CA 1
ATOM 2010 C C . LEU A 1 258 ? 9.802 0.659 -18.535 1.00 97.50 258 LEU A C 1
ATOM 2012 O O . LEU A 1 258 ? 10.666 0.836 -17.674 1.00 97.50 258 LEU A O 1
ATOM 2016 N N . ALA A 1 259 ? 10.035 0.862 -19.834 1.00 97.31 259 ALA A N 1
ATOM 2017 C CA . ALA A 1 259 ? 11.317 1.328 -20.355 1.00 97.31 259 ALA A CA 1
ATOM 2018 C C . ALA A 1 259 ? 11.655 2.719 -19.801 1.00 97.31 259 ALA A C 1
ATOM 2020 O O . ALA A 1 259 ? 12.764 2.938 -19.310 1.00 97.31 259 ALA A O 1
ATOM 2021 N N . PHE A 1 260 ? 10.674 3.626 -19.782 1.00 96.75 260 PHE A N 1
ATOM 2022 C CA . PHE A 1 260 ? 10.808 4.937 -19.152 1.00 96.75 260 PHE A CA 1
ATOM 2023 C C . PHE A 1 260 ? 11.128 4.829 -17.653 1.00 96.75 260 PHE A C 1
ATOM 2025 O O . PHE A 1 260 ? 12.081 5.451 -17.183 1.00 96.75 260 PHE A O 1
ATOM 2032 N N . LEU A 1 261 ? 10.389 4.011 -16.896 1.00 96.62 261 LEU A N 1
ATOM 2033 C CA . LEU A 1 261 ? 10.647 3.822 -15.463 1.00 96.62 261 LEU A CA 1
ATOM 2034 C C . LEU A 1 261 ? 12.052 3.264 -15.200 1.00 96.62 261 LEU A C 1
ATOM 2036 O O . LEU A 1 261 ? 12.739 3.733 -14.290 1.00 96.62 261 LEU A O 1
ATOM 2040 N N . ARG A 1 262 ? 12.497 2.299 -16.015 1.00 96.00 262 ARG A N 1
ATOM 2041 C CA . ARG A 1 262 ? 13.849 1.730 -15.957 1.00 96.00 262 ARG A CA 1
ATOM 2042 C C . ARG A 1 262 ? 14.914 2.790 -16.263 1.00 96.00 262 ARG A C 1
ATOM 2044 O O . ARG A 1 262 ? 15.908 2.867 -15.545 1.00 96.00 262 ARG A O 1
ATOM 2051 N N . HIS A 1 263 ? 14.687 3.643 -17.262 1.00 95.00 263 HIS A N 1
ATOM 2052 C CA . HIS A 1 263 ? 15.577 4.761 -17.587 1.00 95.00 263 HIS A CA 1
ATOM 2053 C C . HIS A 1 263 ? 15.693 5.764 -16.429 1.00 95.00 263 HIS A C 1
ATOM 2055 O O . HIS A 1 263 ? 16.802 6.106 -16.018 1.00 95.00 263 HIS A O 1
ATOM 2061 N N . VAL A 1 264 ? 14.564 6.193 -15.849 1.00 95.44 264 VAL A N 1
ATOM 2062 C CA . VAL A 1 264 ? 14.561 7.102 -14.687 1.00 95.44 264 VAL A CA 1
ATOM 2063 C C . VAL A 1 264 ? 15.281 6.468 -13.497 1.00 95.44 264 VAL A C 1
ATOM 2065 O O . VAL A 1 264 ? 16.041 7.150 -12.809 1.00 95.44 264 VAL A O 1
ATOM 2068 N N . TYR A 1 265 ? 15.088 5.164 -13.276 1.00 94.62 265 TYR A N 1
ATOM 2069 C CA . TYR A 1 265 ? 15.770 4.429 -12.213 1.00 94.62 265 TYR A CA 1
ATOM 2070 C C . TYR A 1 265 ? 17.293 4.471 -12.384 1.00 94.62 265 TYR A C 1
ATOM 2072 O O . TYR A 1 265 ? 17.992 4.815 -11.433 1.00 94.62 265 TYR A O 1
ATOM 2080 N N . LEU A 1 266 ? 17.797 4.182 -13.590 1.00 92.06 266 LEU A N 1
ATOM 2081 C CA . LEU A 1 266 ? 19.230 4.222 -13.909 1.00 92.06 266 LEU A CA 1
ATOM 2082 C C . LEU A 1 266 ? 19.821 5.631 -13.770 1.00 92.06 266 LEU A C 1
ATOM 2084 O O . LEU A 1 266 ? 20.901 5.793 -13.212 1.00 92.06 266 LEU A O 1
ATOM 2088 N N . LYS A 1 267 ? 19.095 6.659 -14.226 1.00 91.56 267 LYS A N 1
ATOM 2089 C CA . LYS A 1 267 ? 19.532 8.060 -14.128 1.00 91.56 267 LYS A CA 1
ATOM 2090 C C . LYS A 1 267 ? 19.572 8.559 -12.683 1.00 91.56 267 LYS A C 1
ATOM 2092 O O . LYS A 1 267 ? 20.390 9.411 -12.337 1.00 91.56 267 LYS A O 1
ATOM 2097 N N . SER A 1 268 ? 18.689 8.052 -11.823 1.00 89.31 268 SER A N 1
ATOM 2098 C CA . SER A 1 268 ? 18.756 8.325 -10.393 1.00 89.31 268 SER A CA 1
ATOM 2099 C C . SER A 1 268 ? 19.922 7.536 -9.791 1.00 89.31 268 SER A C 1
ATOM 2101 O O . SER A 1 268 ? 19.745 6.401 -9.360 1.00 89.31 268 SER A O 1
ATOM 2103 N N . SER A 1 269 ? 21.105 8.156 -9.744 1.00 65.00 269 SER A N 1
ATOM 2104 C CA . SER A 1 269 ? 22.411 7.631 -9.280 1.00 65.00 269 SER A CA 1
ATOM 2105 C C . SER A 1 269 ? 22.422 6.878 -7.940 1.00 65.00 269 SER A C 1
ATOM 2107 O O . SER A 1 269 ? 23.441 6.334 -7.532 1.00 65.00 269 SER A O 1
ATOM 2109 N N . THR A 1 270 ? 21.295 6.833 -7.236 1.00 61.69 270 THR A N 1
ATOM 2110 C CA . THR A 1 270 ? 21.139 6.171 -5.949 1.00 61.69 270 THR A CA 1
ATOM 2111 C C . THR A 1 270 ? 20.320 4.888 -5.981 1.00 61.69 270 THR A C 1
ATOM 2113 O O . THR A 1 270 ? 20.499 4.152 -5.023 1.00 61.69 270 THR A O 1
ATOM 2116 N N . GLY A 1 271 ? 19.473 4.592 -6.991 1.00 57.31 271 GLY A N 1
ATOM 2117 C CA . GLY A 1 271 ? 18.624 3.376 -7.168 1.00 57.31 271 GLY A CA 1
ATOM 2118 C C . GLY A 1 271 ? 17.682 2.990 -5.998 1.00 57.31 271 GLY A C 1
ATOM 2119 O O . GLY A 1 271 ? 16.479 2.770 -6.131 1.00 57.31 271 GLY A O 1
ATOM 2120 N N . LYS A 1 272 ? 18.221 2.995 -4.789 1.00 66.94 272 LYS A N 1
ATOM 2121 C CA . LYS A 1 272 ? 17.643 2.845 -3.461 1.00 66.94 272 LYS A CA 1
ATOM 2122 C C . LYS A 1 272 ? 17.013 4.124 -2.905 1.00 66.94 272 LYS A C 1
ATOM 2124 O O . LYS A 1 272 ? 16.518 4.091 -1.785 1.00 66.94 272 LYS A O 1
ATOM 2129 N N . SER A 1 273 ? 16.991 5.246 -3.633 1.00 77.25 273 SER A N 1
ATOM 2130 C CA . SER A 1 273 ? 16.426 6.470 -3.051 1.00 77.25 273 SER A CA 1
ATOM 2131 C C . SER A 1 273 ? 14.941 6.300 -2.719 1.00 77.25 273 SER A C 1
ATOM 2133 O O . SER A 1 273 ? 14.132 5.839 -3.535 1.00 77.25 273 SER A O 1
ATOM 2135 N N . ALA A 1 274 ? 14.572 6.745 -1.516 1.00 83.12 274 ALA A N 1
ATOM 2136 C CA . ALA A 1 274 ? 13.183 6.868 -1.073 1.00 83.12 274 ALA A CA 1
ATOM 2137 C C . ALA A 1 274 ? 12.362 7.825 -1.966 1.00 83.12 274 ALA A C 1
ATOM 2139 O O . ALA A 1 274 ? 11.137 7.865 -1.893 1.00 83.12 274 ALA A O 1
ATOM 2140 N N . LYS A 1 275 ? 13.034 8.595 -2.833 1.00 91.25 275 LYS A N 1
ATOM 2141 C CA . LYS A 1 275 ? 12.443 9.609 -3.711 1.00 91.25 275 LYS A CA 1
ATOM 2142 C C . LYS A 1 275 ? 12.179 9.120 -5.140 1.00 91.25 275 LYS A C 1
ATOM 2144 O O . LYS A 1 275 ? 11.672 9.911 -5.923 1.00 91.25 275 LYS A O 1
ATOM 2149 N N . PHE A 1 276 ? 12.455 7.853 -5.472 1.00 93.81 276 PHE A N 1
ATOM 2150 C CA . PHE A 1 276 ? 12.296 7.312 -6.833 1.00 93.81 276 PHE A CA 1
ATOM 2151 C C . PHE A 1 276 ? 10.967 7.707 -7.502 1.00 93.81 276 PHE A C 1
ATOM 2153 O O . PHE A 1 276 ? 10.978 8.310 -8.570 1.00 93.81 276 PHE A O 1
ATOM 2160 N N . TRP A 1 277 ? 9.829 7.457 -6.847 1.00 95.19 277 TRP A N 1
ATOM 2161 C CA . TRP A 1 277 ? 8.513 7.783 -7.411 1.00 95.19 277 TRP A CA 1
ATOM 2162 C C . TRP A 1 277 ? 8.281 9.280 -7.604 1.00 95.19 277 TRP A C 1
ATOM 2164 O O . TRP A 1 277 ? 7.679 9.675 -8.593 1.00 95.19 277 TRP A O 1
ATOM 2174 N N . LYS A 1 278 ? 8.819 10.122 -6.714 1.00 94.25 278 LYS A N 1
ATOM 2175 C CA . LYS A 1 278 ? 8.752 11.581 -6.876 1.00 94.25 278 LYS A CA 1
ATOM 2176 C C . LYS A 1 278 ? 9.569 12.040 -8.085 1.00 94.25 278 LYS A C 1
ATOM 2178 O O . LYS A 1 278 ? 9.138 12.936 -8.800 1.00 94.25 278 LYS A O 1
ATOM 2183 N N . THR A 1 279 ? 10.725 11.419 -8.329 1.00 95.00 279 THR A N 1
ATOM 2184 C CA . THR A 1 279 ? 11.538 11.681 -9.525 1.00 95.00 279 THR A CA 1
ATOM 2185 C C . THR A 1 279 ? 10.801 11.256 -10.791 1.00 95.00 279 THR A C 1
ATOM 2187 O O . THR A 1 279 ? 10.740 12.034 -11.738 1.00 95.00 279 THR A O 1
ATOM 2190 N N . VAL A 1 280 ? 10.195 10.063 -10.792 1.00 95.50 280 VAL A N 1
ATOM 2191 C CA . VAL A 1 280 ? 9.347 9.581 -11.895 1.00 95.50 280 VAL A CA 1
ATOM 2192 C C . VAL A 1 280 ? 8.222 10.574 -12.183 1.00 95.50 280 VAL A C 1
ATOM 2194 O O . VAL A 1 280 ? 8.083 11.010 -13.321 1.00 95.50 280 VAL A O 1
ATOM 2197 N N . ASP A 1 281 ? 7.468 10.981 -11.161 1.00 96.00 281 ASP A N 1
ATOM 2198 C CA . ASP A 1 281 ? 6.351 11.919 -11.313 1.00 96.00 281 ASP A CA 1
ATOM 2199 C C . ASP A 1 281 ? 6.821 13.286 -11.843 1.00 96.00 281 ASP A C 1
ATOM 2201 O O . ASP A 1 281 ? 6.164 13.881 -12.696 1.00 96.00 281 ASP A O 1
ATOM 2205 N N . GLY A 1 282 ? 7.994 13.757 -11.407 1.00 95.19 282 GLY A N 1
ATOM 2206 C CA . GLY A 1 282 ? 8.611 14.982 -11.919 1.00 95.19 282 GLY A CA 1
ATOM 2207 C C . GLY A 1 282 ? 9.016 14.895 -13.394 1.00 95.19 282 GLY A C 1
ATOM 2208 O O . GLY A 1 282 ? 8.754 15.823 -14.157 1.00 95.19 282 GLY A O 1
ATOM 2209 N N . GLU A 1 283 ? 9.626 13.790 -13.826 1.00 95.75 283 GLU A N 1
ATOM 2210 C CA . GLU A 1 283 ? 9.984 13.579 -15.237 1.00 95.75 283 GLU A CA 1
ATOM 2211 C C . GLU A 1 283 ? 8.737 13.423 -16.123 1.00 95.75 283 GLU A C 1
ATOM 2213 O O . GLU A 1 283 ? 8.681 13.984 -17.219 1.00 95.75 283 GLU A O 1
ATOM 2218 N N . LEU A 1 284 ? 7.690 12.755 -15.631 1.00 94.81 284 LEU A N 1
ATOM 2219 C CA . LEU A 1 284 ? 6.405 12.669 -16.331 1.00 94.81 284 LEU A CA 1
ATOM 2220 C C . LEU A 1 284 ? 5.744 14.033 -16.494 1.00 94.81 284 LEU A C 1
ATOM 2222 O O . LEU A 1 284 ? 5.268 14.353 -17.583 1.00 94.81 284 LEU A O 1
ATOM 2226 N N . ALA A 1 285 ? 5.749 14.856 -15.444 1.00 94.31 285 ALA A N 1
ATOM 2227 C CA . ALA A 1 285 ? 5.236 16.217 -15.520 1.00 94.31 285 ALA A CA 1
ATOM 2228 C C . ALA A 1 285 ? 5.973 17.032 -16.597 1.00 94.31 285 ALA A C 1
ATOM 2230 O O . ALA A 1 285 ? 5.323 17.689 -17.405 1.00 94.31 285 ALA A O 1
ATOM 2231 N N . LYS A 1 286 ? 7.308 16.923 -16.689 1.00 95.25 286 LYS A N 1
ATOM 2232 C CA . LYS A 1 286 ? 8.094 17.595 -17.743 1.00 95.25 286 LYS A CA 1
ATOM 2233 C C . LYS A 1 286 ? 7.672 17.157 -19.145 1.00 95.25 286 LYS A C 1
ATOM 2235 O O . LYS A 1 286 ? 7.421 18.013 -19.990 1.00 95.25 286 LYS A O 1
ATOM 2240 N N . ILE A 1 287 ? 7.556 15.847 -19.387 1.00 93.38 287 ILE A N 1
ATOM 2241 C CA . ILE A 1 287 ? 7.133 15.305 -20.692 1.00 93.38 287 ILE A CA 1
ATOM 2242 C C . ILE A 1 287 ? 5.747 15.838 -21.075 1.00 93.38 287 ILE A C 1
ATOM 2244 O O . ILE A 1 287 ? 5.515 16.204 -22.228 1.00 93.38 287 ILE A O 1
ATOM 2248 N N . ARG A 1 288 ? 4.825 15.917 -20.113 1.00 90.94 288 ARG A N 1
ATOM 2249 C CA . ARG A 1 288 ? 3.472 16.441 -20.338 1.00 90.94 288 ARG A CA 1
ATOM 2250 C C . ARG A 1 288 ? 3.470 17.929 -20.662 1.00 90.94 288 ARG A C 1
ATOM 2252 O O . ARG A 1 288 ? 2.804 18.322 -21.618 1.00 90.94 288 ARG A O 1
ATOM 2259 N N . THR A 1 289 ? 4.249 18.725 -19.931 1.00 93.62 289 THR A N 1
ATOM 2260 C CA . THR A 1 289 ? 4.403 20.164 -20.184 1.00 93.62 289 THR A CA 1
ATOM 2261 C C . THR A 1 289 ? 4.964 20.424 -21.580 1.00 93.62 289 THR A C 1
ATOM 2263 O O . THR A 1 289 ? 4.406 21.232 -22.312 1.00 93.62 289 THR A O 1
ATOM 2266 N N . VAL A 1 290 ? 6.000 19.687 -22.002 1.00 94.25 290 VAL A N 1
ATOM 2267 C CA . VAL A 1 290 ? 6.580 19.804 -23.359 1.00 94.25 290 VAL A CA 1
ATOM 2268 C C . VAL A 1 290 ? 5.546 19.500 -24.451 1.00 94.25 290 VAL A C 1
ATOM 2270 O O . VAL A 1 290 ? 5.578 20.087 -25.530 1.00 94.25 290 VAL A O 1
ATOM 2273 N N . ASN A 1 291 ? 4.595 18.612 -24.163 1.00 91.38 291 ASN A N 1
ATOM 2274 C CA . ASN A 1 291 ? 3.554 18.197 -25.098 1.00 91.38 291 ASN A CA 1
ATOM 2275 C C . ASN A 1 291 ? 2.211 18.930 -24.918 1.00 91.38 291 ASN A C 1
ATOM 2277 O O . ASN A 1 291 ? 1.237 18.549 -25.575 1.00 91.38 291 ASN A O 1
ATOM 2281 N N . ASN A 1 292 ? 2.138 19.968 -24.072 1.00 90.81 292 ASN A N 1
ATOM 2282 C CA . ASN A 1 292 ? 0.911 20.711 -23.739 1.00 90.81 292 ASN A CA 1
ATOM 2283 C C . ASN A 1 292 ? -0.261 19.801 -23.325 1.00 90.81 292 ASN A C 1
ATOM 2285 O O . ASN A 1 292 ? -1.387 19.987 -23.787 1.00 90.81 292 ASN A O 1
ATOM 2289 N N . ASP A 1 293 ? 0.013 18.761 -22.529 1.00 85.81 293 ASP A N 1
ATOM 2290 C CA . ASP A 1 293 ? -0.978 17.760 -22.097 1.00 85.81 293 ASP A CA 1
ATOM 2291 C C . ASP A 1 293 ? -1.758 17.085 -23.253 1.00 85.81 293 ASP A C 1
ATOM 2293 O O . ASP A 1 293 ? -2.825 16.492 -23.053 1.00 85.81 293 ASP A O 1
ATOM 2297 N N . ASN A 1 294 ? -1.227 17.122 -24.481 1.00 87.44 294 ASN A N 1
ATOM 2298 C CA . ASN A 1 294 ? -1.890 16.530 -25.634 1.00 87.44 294 ASN A CA 1
ATOM 2299 C C . ASN A 1 294 ? -1.785 14.999 -25.593 1.00 87.44 294 ASN A C 1
ATOM 2301 O O . ASN A 1 294 ? -0.725 14.423 -25.852 1.00 87.44 294 ASN A O 1
ATOM 2305 N N . LYS A 1 295 ? -2.916 14.336 -25.324 1.00 82.19 295 LYS A N 1
ATOM 2306 C CA . LYS A 1 295 ? -3.015 12.874 -25.206 1.00 82.19 295 LYS A CA 1
ATOM 2307 C C . LYS A 1 295 ? -2.412 12.139 -26.406 1.00 82.19 295 LYS A C 1
ATOM 2309 O O . LYS A 1 295 ? -1.693 11.169 -26.210 1.00 82.19 295 LYS A O 1
ATOM 2314 N N . THR A 1 296 ? -2.640 12.602 -27.636 1.00 84.56 296 THR A N 1
ATOM 2315 C CA . THR A 1 296 ? -2.143 11.895 -28.832 1.00 84.56 296 THR A CA 1
ATOM 2316 C C . THR A 1 296 ? -0.628 11.976 -28.984 1.00 84.56 296 THR A C 1
ATOM 2318 O O . THR A 1 296 ? -0.030 11.071 -29.557 1.00 84.56 296 THR A O 1
ATOM 2321 N N . LYS A 1 297 ? -0.002 13.032 -28.453 1.00 80.06 297 LYS A N 1
ATOM 2322 C CA . LYS A 1 297 ? 1.456 13.201 -28.456 1.00 80.06 297 LYS A CA 1
ATOM 2323 C C . LYS A 1 297 ? 2.132 12.456 -27.312 1.00 80.06 297 LYS A C 1
ATOM 2325 O O . LYS A 1 297 ? 3.240 11.986 -27.486 1.00 80.06 297 LYS A O 1
ATOM 2330 N N . ILE A 1 298 ? 1.464 12.340 -26.164 1.00 75.94 298 ILE A N 1
ATOM 2331 C CA . ILE A 1 298 ? 1.989 11.635 -24.983 1.00 75.94 298 ILE A CA 1
ATOM 2332 C C . ILE A 1 298 ? 1.980 10.108 -25.180 1.00 75.94 298 ILE A C 1
ATOM 2334 O O . ILE A 1 298 ? 2.767 9.408 -24.552 1.00 75.94 298 ILE A O 1
ATOM 2338 N N . HIS A 1 299 ? 1.088 9.592 -26.031 1.00 67.38 299 HIS A N 1
ATOM 2339 C CA . HIS A 1 299 ? 0.978 8.160 -26.336 1.00 67.38 299 HIS A CA 1
ATOM 2340 C C . HIS A 1 299 ? 1.826 7.692 -27.532 1.00 67.38 299 HIS A C 1
ATOM 2342 O O . HIS A 1 299 ? 1.827 6.495 -27.812 1.00 67.38 299 HIS A O 1
ATOM 2348 N N . ARG A 1 300 ? 2.498 8.605 -28.243 1.00 57.81 300 ARG A N 1
ATOM 2349 C CA . ARG A 1 300 ? 3.442 8.281 -29.324 1.00 57.81 300 ARG A CA 1
ATOM 2350 C C . ARG A 1 300 ? 4.863 8.236 -28.791 1.00 57.81 300 ARG A C 1
ATOM 2352 O O . ARG A 1 300 ? 5.615 7.376 -29.289 1.00 57.81 300 ARG A O 1
#

Foldseek 3Di:
DDDDDDDDDDDDDDDDDDDDPPDPPPPDDDPPPPPPDDDDDDDDPDDDDDDPDDDDPDDDDDPDPPDPPPDDQCQVVLQVVCVVVVPDPVRSVVSNVLSVDDPVVNVVVVVVVVVVVVVVVVVPDPPPDQDDDDPVLLVLLLVLLLCLLLPLLALALDDDDPRHSLVSSVVVSCVVPVCLVVDPRSVVVSSVSSVVSSVVLVVLLLVLLVVQQADQDPVDNVDHPNHHDLLVSQVVSLVVRPPVVPPDHSDPSSSVSSVLLSVLCVVPVPNPDPCSRVSSSVVSVVCCVVVVVDPVSSSD

pLDDT: mean 82.59, std 18.86, range [37.94, 97.94]

Sequence (300 aa):
MDTDEEYVGRSPSPPQIPAASEAQLDFSDTEHSSRSLSPSHLDGLAVQGLDLSDSARSTPGLIGHSRKRRANDMTQFAEHSARNVKLKPHGRAALLDFTKLDSPEQRVFMAAHLLKFQEKQDELHPPEVPFILSETMKNFIDKTSFYMVISPSLPAYTGTAKNCAFELAMTKIENKWPDTKSDSKQRTAVVHRLQGKLTDWRYTMKAGITSSLGKEDPSSTDKRVDAVDIVKLGQNIIDAHPLHALDLLVSLEFCGRLAFLRHVYLKSSTGKSAKFWKTVDGELAKIRTVNNDNKTKIHR

Radius of gyration: 36.95 Å; chains: 1; bounding box: 61×103×109 Å